Protein AF-A0A2P5KSX5-F1 (afdb_monomer_lite)

Secondary structure (DSSP, 8-state):
-HHHHHHHHHHHHHHHHHHHHHHHHHHHHHHHHHHHHHHHHHHHHHHHHHHHHHHHHHHHHHHHHHHHHHHHHHHHHHHHHHHHHHHHHHHHHHHHHHHHHHHHHHHHHHHHHHT---------------------PPPGGGGGTEEEEEEEEPPPSSSGGGGS----EEEEETTEEEE---TTSB-EEEEHHHHTSHHIIIIITTGGGTT-SEEEEEEEE-SSS-EEEEEEE--SSS-EEPPPEEE---TT-EEETTEEE-SEEEE-SSEEEEEEEHHHHHHHHHHHHHHHHHH----EE-------

Foldseek 3Di:
DVVVVVVVVVVVVVVVVVVVVVVVVVVVVVVVVVVVVVVVVVVVVVVVVVVVVVVVVVVVVVVVVVVVVVVVVVVVVVVVVVVVVVVVVVVVVVVVVVVVVVVVVVVVVVVVVVVDDDDDDDDPPDPDPDDDDDDPPPDPVQLFQWWKKWKAWAFDCDDPCVPPRFFQKWKDWVQWIWADQALADATDIDGPCVCQDPCQLVHCGSPPRGRHRIDIHGGDGCVDQKTWMWIWTRDNPDIDTDDTDIDGEQPQWAQDPLATAGAAWEDDPTMIMHTHSNVRSNVSGRVRSVVCSVVPHDHPYPDDPPDD

Sequence (308 aa):
MAREARKAEAARDARQAEDRRLADELAKEARIAEEQRAAAERQAADHRLKAEAAAREAEQQARARAEAEYAASERAAQEADQQRLILEAEREAEAIRLTEKIRKARDMREARKSAGPEDLTSAINIPDAITMTQGRKPSIEQAGTRVTVLLMMVAGDRGIRRWNKSADPVLCLDDVCYVSQGPNTAAKRMPRSTAFGPGIALGSRAGACNNALGCVFRDVDLEGAKALLQPIDLRIVRHDRREASEVRADETCAIAGGKLSCRAGVSSATWRAWIVPEAVAGRAGATTLEAALSAGLNASEASNRGER

Structure (mmCIF, N/CA/C/O backbone):
data_AF-A0A2P5KSX5-F1
#
_entry.id   AF-A0A2P5KSX5-F1
#
loop_
_atom_site.group_PDB
_atom_site.id
_atom_site.type_symbol
_atom_site.label_atom_id
_atom_site.label_alt_id
_atom_site.label_comp_id
_atom_site.label_asym_id
_atom_site.label_entity_id
_atom_site.label_seq_id
_atom_site.pdbx_PDB_ins_code
_atom_site.Cartn_x
_atom_site.Cartn_y
_atom_site.Cartn_z
_atom_site.occupancy
_atom_site.B_iso_or_equiv
_atom_site.auth_seq_id
_atom_site.auth_comp_id
_atom_site.auth_asym_id
_atom_site.auth_atom_id
_atom_site.pdbx_PDB_model_num
ATOM 1 N N . MET A 1 1 ? 52.255 -11.442 -88.549 1.00 62.38 1 MET A N 1
ATOM 2 C CA . MET A 1 1 ? 53.396 -11.114 -87.657 1.00 62.38 1 MET A CA 1
ATOM 3 C C . MET A 1 1 ? 53.394 -9.662 -87.159 1.00 62.38 1 MET A C 1
ATOM 5 O O . MET A 1 1 ? 52.810 -9.427 -86.111 1.00 62.38 1 MET A O 1
ATOM 9 N N . ALA A 1 2 ? 53.942 -8.655 -87.861 1.00 73.19 2 ALA A N 1
ATOM 10 C CA . ALA A 1 2 ? 54.083 -7.290 -87.295 1.00 73.19 2 ALA A CA 1
ATOM 11 C C . ALA A 1 2 ? 52.751 -6.580 -86.945 1.00 73.19 2 ALA A C 1
ATOM 13 O O . ALA A 1 2 ? 52.654 -5.873 -85.945 1.00 73.19 2 ALA A O 1
ATOM 14 N N . ARG A 1 3 ? 51.696 -6.790 -87.744 1.00 76.38 3 ARG A N 1
ATOM 15 C CA . ARG A 1 3 ? 50.363 -6.200 -87.514 1.00 76.38 3 ARG A CA 1
ATOM 16 C C . ARG A 1 3 ? 49.610 -6.847 -86.346 1.00 76.38 3 ARG A C 1
ATOM 18 O O . ARG A 1 3 ? 48.797 -6.187 -85.711 1.00 76.38 3 ARG A O 1
ATOM 25 N N . GLU A 1 4 ? 49.869 -8.120 -86.067 1.00 79.12 4 GLU A N 1
ATOM 26 C CA . GLU A 1 4 ? 49.249 -8.853 -84.953 1.00 79.12 4 GLU A CA 1
ATOM 27 C C . GLU A 1 4 ? 49.919 -8.506 -83.626 1.00 79.12 4 GLU A C 1
ATOM 29 O O . GLU A 1 4 ? 49.219 -8.278 -82.645 1.00 79.12 4 GLU A O 1
ATOM 34 N N . ALA A 1 5 ? 51.248 -8.350 -83.619 1.00 80.25 5 ALA A N 1
ATOM 35 C CA . ALA A 1 5 ? 51.986 -7.873 -82.451 1.00 80.25 5 ALA A CA 1
ATOM 36 C C . ALA A 1 5 ? 51.500 -6.483 -81.998 1.00 80.25 5 ALA A C 1
ATOM 38 O O . ALA A 1 5 ? 51.160 -6.305 -80.833 1.00 80.25 5 ALA A O 1
ATOM 39 N N . ARG A 1 6 ? 51.331 -5.539 -82.937 1.00 83.75 6 ARG A N 1
ATOM 40 C CA . ARG A 1 6 ? 50.786 -4.197 -82.642 1.00 83.75 6 ARG A CA 1
ATOM 41 C C . ARG A 1 6 ? 49.348 -4.224 -82.113 1.00 83.75 6 ARG A C 1
ATOM 43 O O . ARG A 1 6 ? 48.991 -3.412 -81.269 1.00 83.75 6 ARG A O 1
ATOM 50 N N . LYS A 1 7 ? 48.508 -5.150 -82.595 1.00 85.94 7 LYS A N 1
ATOM 51 C CA . LYS A 1 7 ? 47.140 -5.329 -82.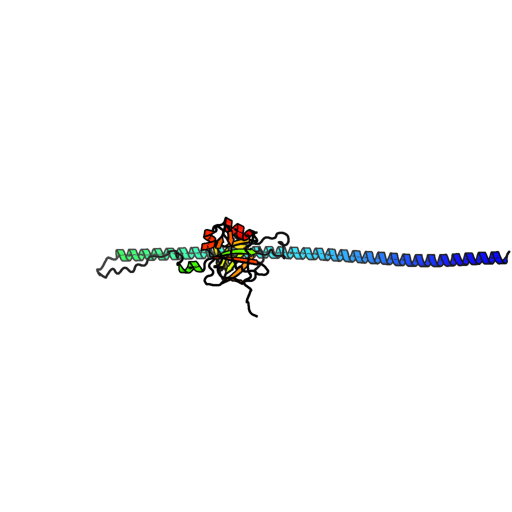074 1.00 85.94 7 LYS A CA 1
ATOM 52 C C . LYS A 1 7 ? 47.139 -5.884 -80.647 1.00 85.94 7 LYS A C 1
ATOM 54 O O . LYS A 1 7 ? 46.318 -5.462 -79.841 1.00 85.94 7 LYS A O 1
ATOM 59 N N . ALA A 1 8 ? 48.039 -6.817 -80.342 1.00 85.25 8 ALA A N 1
ATOM 60 C CA . ALA A 1 8 ? 48.165 -7.393 -79.006 1.00 85.25 8 ALA A CA 1
ATOM 61 C C . ALA A 1 8 ? 48.702 -6.378 -77.983 1.00 85.25 8 ALA A C 1
ATOM 63 O O . ALA A 1 8 ? 48.233 -6.359 -76.848 1.00 85.25 8 ALA A O 1
ATOM 64 N N . GLU A 1 9 ? 49.639 -5.521 -78.388 1.00 87.12 9 GLU A N 1
ATOM 65 C CA . GLU A 1 9 ? 50.166 -4.419 -77.575 1.00 87.12 9 GLU A CA 1
ATOM 66 C C . GLU A 1 9 ? 49.078 -3.378 -77.272 1.00 87.12 9 GLU A C 1
ATOM 68 O O . GLU A 1 9 ? 48.771 -3.141 -76.107 1.00 87.12 9 GLU A O 1
ATOM 73 N N . ALA A 1 10 ? 48.360 -2.899 -78.295 1.00 88.19 10 ALA A N 1
ATOM 74 C CA . ALA A 1 10 ? 47.251 -1.958 -78.108 1.00 88.19 10 ALA A CA 1
ATOM 75 C C . ALA A 1 10 ? 46.130 -2.508 -77.199 1.00 88.19 10 ALA A C 1
ATOM 77 O O . ALA A 1 10 ? 45.529 -1.766 -76.425 1.00 88.19 10 ALA A O 1
ATOM 78 N N . ALA A 1 11 ? 45.848 -3.814 -77.263 1.00 89.56 11 ALA A N 1
ATOM 79 C CA . ALA A 1 11 ? 44.871 -4.454 -76.383 1.00 89.56 11 ALA A CA 1
ATOM 80 C C . ALA A 1 11 ? 45.351 -4.556 -74.923 1.00 89.56 11 ALA A C 1
ATOM 82 O O . ALA A 1 11 ? 44.528 -4.514 -74.009 1.00 89.56 11 ALA A O 1
ATOM 83 N N . ARG A 1 12 ? 46.663 -4.695 -74.687 1.00 90.06 12 ARG A N 1
ATOM 84 C CA . ARG A 1 12 ? 47.246 -4.679 -73.336 1.00 90.06 12 ARG A CA 1
ATOM 85 C C . ARG A 1 12 ? 47.218 -3.276 -72.745 1.00 90.06 12 ARG A C 1
ATOM 87 O O . ARG A 1 12 ? 46.807 -3.134 -71.599 1.00 90.06 12 ARG A O 1
ATOM 94 N N . ASP A 1 13 ? 47.557 -2.264 -73.535 1.00 91.75 13 ASP A N 1
ATOM 95 C CA . ASP A 1 13 ? 47.518 -0.866 -73.100 1.00 91.75 13 ASP A CA 1
ATOM 96 C C . ASP A 1 13 ? 46.090 -0.419 -72.769 1.00 91.75 13 ASP A C 1
ATOM 98 O O . ASP A 1 13 ? 45.865 0.243 -71.758 1.00 91.75 13 ASP A O 1
ATOM 102 N N . ALA A 1 14 ? 45.104 -0.843 -73.569 1.00 91.62 14 ALA A N 1
ATOM 103 C CA . ALA A 1 14 ? 43.693 -0.573 -73.299 1.00 91.62 14 ALA A CA 1
ATOM 104 C C . ALA A 1 14 ? 43.229 -1.183 -71.965 1.00 91.62 14 ALA A C 1
ATOM 106 O O . ALA A 1 14 ? 42.582 -0.496 -71.179 1.00 91.62 14 ALA A O 1
ATOM 107 N N . ARG A 1 15 ? 43.614 -2.436 -71.676 1.00 92.88 15 ARG A N 1
ATOM 108 C CA . ARG A 1 15 ? 43.306 -3.092 -70.392 1.00 92.88 15 ARG A CA 1
ATOM 109 C C . ARG A 1 15 ? 44.000 -2.406 -69.219 1.00 92.88 15 ARG A C 1
ATOM 111 O O . ARG A 1 15 ? 43.359 -2.126 -68.219 1.00 92.88 15 ARG A O 1
ATOM 118 N N . GLN A 1 16 ? 45.277 -2.051 -69.361 1.00 93.50 16 GLN A N 1
ATOM 119 C CA . GLN A 1 16 ? 45.999 -1.313 -68.319 1.00 93.50 16 GLN A CA 1
ATOM 120 C C . GLN A 1 16 ? 45.393 0.072 -68.055 1.00 93.50 16 GLN A C 1
ATOM 122 O O . GLN A 1 16 ? 45.399 0.540 -66.918 1.00 93.50 16 GLN A O 1
ATOM 127 N N . ALA A 1 17 ? 44.877 0.743 -69.087 1.00 92.69 17 ALA A N 1
ATOM 128 C CA . ALA A 1 17 ? 44.186 2.017 -68.931 1.00 92.69 17 ALA A CA 1
ATOM 129 C C . ALA A 1 17 ? 42.831 1.859 -68.221 1.00 92.69 17 ALA A C 1
ATOM 131 O O . ALA A 1 17 ? 42.473 2.712 -67.410 1.00 92.69 17 ALA A O 1
ATOM 132 N N . GLU A 1 18 ? 42.093 0.784 -68.502 1.00 93.31 18 GLU A N 1
ATOM 133 C CA . GLU A 1 18 ? 40.838 0.447 -67.823 1.00 93.31 18 GLU A CA 1
ATOM 134 C C . GLU A 1 18 ? 41.070 0.083 -66.349 1.00 93.31 18 GLU A C 1
ATOM 136 O O . GLU A 1 18 ? 40.437 0.671 -65.473 1.00 93.31 18 GLU A O 1
ATOM 141 N N . ASP A 1 19 ? 42.058 -0.766 -66.058 1.00 93.62 19 ASP A N 1
ATOM 142 C CA . ASP A 1 19 ? 42.432 -1.148 -64.690 1.00 93.62 19 ASP A CA 1
ATOM 143 C C . ASP A 1 19 ? 42.845 0.071 -63.849 1.00 93.62 19 ASP A C 1
ATOM 145 O O . ASP A 1 19 ? 42.476 0.182 -62.680 1.00 93.62 19 ASP A O 1
ATOM 149 N N . ARG A 1 20 ? 43.572 1.032 -64.442 1.00 94.75 20 ARG A N 1
ATOM 150 C CA . ARG A 1 20 ? 43.926 2.295 -63.768 1.00 94.75 20 ARG A CA 1
ATOM 151 C C . ARG A 1 20 ? 42.702 3.154 -63.464 1.00 94.75 20 ARG A C 1
ATOM 153 O O . ARG A 1 20 ? 42.635 3.728 -62.384 1.00 94.75 20 ARG A O 1
ATOM 160 N N . ARG A 1 21 ? 41.724 3.223 -64.374 1.00 94.69 21 ARG A N 1
ATOM 161 C CA . ARG A 1 21 ? 40.473 3.965 -64.136 1.00 94.69 21 ARG A CA 1
ATOM 162 C C . ARG A 1 21 ? 39.665 3.346 -63.001 1.00 94.69 21 ARG A C 1
ATOM 164 O O . ARG A 1 21 ? 39.225 4.078 -62.122 1.00 94.69 21 ARG A O 1
ATOM 171 N N . LEU A 1 22 ? 39.534 2.020 -62.990 1.00 95.31 22 LEU A N 1
ATOM 172 C CA . LEU A 1 22 ? 38.858 1.300 -61.910 1.00 95.31 22 LEU A CA 1
ATOM 173 C C . LEU A 1 22 ? 39.587 1.482 -60.572 1.00 95.31 22 LEU A C 1
ATOM 175 O O . LEU A 1 22 ? 38.948 1.727 -59.553 1.00 95.31 22 LEU A O 1
ATOM 179 N N . ALA A 1 23 ? 40.922 1.427 -60.567 1.00 94.94 23 ALA A N 1
ATOM 180 C CA . ALA A 1 23 ? 41.713 1.685 -59.365 1.00 94.94 23 ALA A CA 1
ATOM 181 C C . ALA A 1 23 ? 41.530 3.123 -58.841 1.00 94.94 23 ALA A C 1
ATOM 183 O O . ALA A 1 23 ? 41.380 3.315 -57.635 1.00 94.94 23 ALA A O 1
ATOM 184 N N . ASP A 1 24 ? 41.489 4.121 -59.728 1.00 94.75 24 ASP A N 1
ATOM 185 C CA . ASP A 1 24 ? 41.252 5.521 -59.361 1.00 94.75 24 ASP A CA 1
ATOM 186 C C . ASP A 1 24 ? 39.829 5.751 -58.823 1.00 94.75 24 ASP A C 1
ATOM 188 O O . ASP A 1 24 ? 39.640 6.541 -57.894 1.00 94.75 24 ASP A O 1
ATOM 192 N N . GLU A 1 25 ? 38.817 5.080 -59.382 1.00 94.94 25 GLU A N 1
ATOM 193 C CA . GLU A 1 25 ? 37.434 5.131 -58.888 1.00 94.94 25 GLU A CA 1
ATOM 194 C C . GLU A 1 25 ? 37.309 4.489 -57.504 1.00 94.94 25 GLU A C 1
ATOM 196 O O . GLU A 1 25 ? 36.819 5.137 -56.579 1.00 94.94 25 GLU A O 1
ATOM 201 N N . LEU A 1 26 ? 37.862 3.287 -57.315 1.00 95.94 26 LEU A N 1
ATOM 202 C CA . LEU A 1 26 ? 37.888 2.616 -56.013 1.00 95.94 26 LEU A CA 1
ATOM 203 C C . LEU A 1 26 ? 38.647 3.435 -54.960 1.00 95.94 26 LEU A C 1
ATOM 205 O O . LEU A 1 26 ? 38.215 3.523 -53.810 1.00 95.94 26 LEU A O 1
ATOM 209 N N . ALA A 1 27 ? 39.752 4.085 -55.337 1.00 95.75 27 ALA A N 1
ATOM 210 C CA . ALA A 1 27 ? 40.490 4.969 -54.438 1.00 95.75 27 ALA A CA 1
ATOM 211 C C . ALA A 1 27 ? 39.669 6.208 -54.038 1.00 95.75 27 ALA A C 1
ATOM 213 O O . ALA A 1 27 ? 39.741 6.650 -52.890 1.00 95.75 27 ALA A O 1
ATOM 214 N N . LYS A 1 28 ? 38.864 6.773 -54.950 1.00 96.12 28 LYS A N 1
ATOM 215 C CA . LYS A 1 28 ? 37.952 7.886 -54.633 1.00 96.12 28 LYS A CA 1
ATOM 216 C C . LYS A 1 28 ? 36.831 7.443 -53.699 1.00 96.12 28 LYS A C 1
ATOM 218 O O . LYS A 1 28 ? 36.575 8.128 -52.711 1.00 96.12 28 LYS A O 1
ATOM 223 N N . GLU A 1 29 ? 36.201 6.306 -53.975 1.00 95.31 29 GLU A N 1
ATOM 224 C CA . GLU A 1 29 ? 35.148 5.749 -53.122 1.00 95.31 29 GLU A CA 1
ATOM 225 C C . GLU A 1 29 ? 35.668 5.434 -51.717 1.00 95.31 29 GLU A C 1
ATOM 227 O O . GLU A 1 29 ? 35.025 5.791 -50.730 1.00 95.31 29 GLU A O 1
ATOM 232 N N . ALA A 1 30 ? 36.869 4.856 -51.610 1.00 95.75 30 ALA A N 1
ATOM 233 C CA . ALA A 1 30 ? 37.510 4.586 -50.327 1.00 95.75 30 ALA A CA 1
ATOM 234 C C . ALA A 1 30 ? 37.742 5.871 -49.514 1.00 95.75 30 ALA A C 1
ATOM 236 O O . ALA A 1 30 ? 37.437 5.896 -48.322 1.00 95.75 30 ALA A O 1
ATOM 237 N N . ARG A 1 31 ? 38.203 6.958 -50.153 1.00 96.38 31 ARG A N 1
ATOM 238 C CA . ARG A 1 31 ? 38.398 8.258 -49.482 1.00 96.38 31 ARG A CA 1
ATOM 239 C C . ARG A 1 31 ? 37.083 8.868 -48.998 1.00 96.38 31 ARG A C 1
ATOM 241 O O . ARG A 1 31 ? 37.033 9.372 -47.882 1.00 96.38 31 ARG A O 1
ATOM 248 N N . ILE A 1 32 ? 36.020 8.790 -49.802 1.00 96.75 32 ILE A N 1
ATOM 249 C CA . ILE A 1 32 ? 34.687 9.272 -49.404 1.00 96.75 32 ILE A CA 1
ATOM 250 C C . ILE A 1 32 ? 34.155 8.449 -48.224 1.00 96.75 32 ILE A C 1
ATOM 252 O O . ILE A 1 32 ? 33.640 9.012 -47.260 1.00 96.75 32 ILE A O 1
ATOM 256 N N . ALA A 1 33 ? 34.303 7.123 -48.269 1.00 96.75 33 ALA A N 1
ATOM 257 C CA . ALA A 1 33 ? 33.864 6.242 -47.192 1.00 96.75 33 ALA A CA 1
ATOM 258 C C . ALA A 1 33 ? 34.638 6.491 -45.886 1.00 96.75 33 ALA A C 1
ATOM 260 O O . ALA A 1 33 ? 34.045 6.477 -44.807 1.00 96.75 33 ALA A O 1
ATOM 261 N N . GLU A 1 34 ? 35.946 6.739 -45.967 1.00 96.56 34 GLU A N 1
ATOM 262 C CA . GLU A 1 34 ? 36.775 7.097 -44.813 1.00 96.56 34 GLU A CA 1
ATOM 263 C C . GLU A 1 34 ? 36.354 8.446 -44.211 1.00 96.56 34 GLU A C 1
ATOM 265 O O . GLU A 1 34 ? 36.158 8.546 -42.999 1.00 96.56 34 GLU A O 1
ATOM 270 N N . GLU A 1 35 ? 36.119 9.461 -45.046 1.00 96.38 35 GLU A N 1
ATOM 271 C CA . GLU A 1 35 ? 35.656 10.777 -44.597 1.00 96.38 35 GLU A CA 1
ATOM 272 C C . GLU A 1 35 ? 34.272 10.705 -43.932 1.00 96.38 35 GLU A C 1
ATOM 274 O O . GLU A 1 35 ? 34.056 11.299 -42.873 1.00 96.38 35 GLU A O 1
ATOM 279 N N . GLN A 1 36 ? 33.350 9.913 -44.488 1.00 96.69 36 GLN A N 1
ATOM 280 C CA . GLN A 1 36 ? 32.035 9.672 -43.888 1.00 96.69 36 GLN A CA 1
ATOM 281 C C . GLN A 1 36 ? 32.133 8.969 -42.530 1.00 96.69 36 GLN A C 1
ATOM 283 O O . GLN A 1 36 ? 31.423 9.346 -41.596 1.00 96.69 36 GLN A O 1
ATOM 288 N N . ARG A 1 37 ? 33.025 7.979 -42.387 1.00 96.69 37 ARG A N 1
ATOM 289 C CA . ARG A 1 37 ? 33.267 7.310 -41.097 1.00 96.69 37 ARG A CA 1
ATOM 290 C C . ARG A 1 37 ? 33.831 8.284 -40.069 1.00 96.69 37 ARG A C 1
ATOM 292 O O . ARG A 1 37 ? 33.294 8.366 -38.968 1.00 96.69 37 ARG A O 1
ATOM 299 N N . ALA A 1 38 ? 34.827 9.083 -40.446 1.00 97.06 38 ALA A N 1
ATOM 300 C CA . ALA A 1 38 ? 35.401 10.096 -39.564 1.00 97.06 38 ALA A CA 1
ATOM 301 C C . ALA A 1 38 ? 34.363 11.155 -39.140 1.00 97.06 38 ALA A C 1
ATOM 303 O O . ALA A 1 38 ? 34.341 11.583 -37.985 1.00 97.06 38 ALA A O 1
ATOM 304 N N . ALA A 1 39 ? 33.470 11.568 -40.045 1.00 96.81 39 ALA A N 1
ATOM 305 C CA . ALA A 1 39 ? 32.381 12.489 -39.725 1.00 96.81 39 ALA A CA 1
ATOM 306 C C . ALA A 1 39 ? 31.356 11.864 -38.761 1.00 96.81 39 ALA A C 1
ATOM 308 O O . ALA A 1 39 ? 30.958 12.510 -37.789 1.00 96.81 39 ALA A O 1
ATOM 309 N N . ALA A 1 40 ? 30.970 10.605 -38.987 1.00 96.31 40 ALA A N 1
ATOM 310 C CA . ALA A 1 40 ? 30.054 9.877 -38.113 1.00 96.31 40 ALA A CA 1
ATOM 311 C C . ALA A 1 40 ? 30.639 9.678 -36.704 1.00 96.31 40 ALA A C 1
ATOM 313 O O . ALA A 1 40 ? 29.939 9.875 -35.711 1.00 96.31 40 ALA A O 1
ATOM 314 N N . GLU A 1 41 ? 31.932 9.363 -36.597 1.00 96.75 41 GLU A N 1
ATOM 315 C CA . GLU A 1 41 ? 32.627 9.238 -35.311 1.00 96.75 41 GLU A CA 1
ATOM 316 C C . GLU A 1 41 ? 32.653 10.560 -34.536 1.00 96.75 41 GLU A C 1
ATOM 318 O O . GLU A 1 41 ? 32.375 10.571 -33.335 1.00 96.75 41 GLU A O 1
ATOM 323 N N . ARG A 1 42 ? 32.904 11.692 -35.211 1.00 97.19 42 ARG A N 1
ATOM 324 C CA . ARG A 1 42 ? 32.842 13.024 -34.580 1.00 97.19 42 ARG A CA 1
ATOM 325 C C . ARG A 1 42 ? 31.440 13.347 -34.073 1.00 97.19 42 ARG A C 1
ATOM 327 O O . ARG A 1 42 ? 31.291 13.792 -32.939 1.00 97.19 42 ARG A O 1
ATOM 334 N N . GLN A 1 43 ? 30.408 13.076 -34.872 1.00 97.06 43 GLN A N 1
ATOM 335 C CA . GLN A 1 43 ? 29.018 13.283 -34.452 1.00 97.06 43 GLN A CA 1
ATOM 336 C C . GLN A 1 43 ? 28.647 12.404 -33.252 1.00 97.06 43 GLN A C 1
ATOM 338 O O . GLN A 1 43 ? 27.989 12.875 -32.323 1.00 97.06 43 GLN A O 1
ATOM 343 N N . ALA A 1 44 ? 29.095 11.146 -33.240 1.00 96.75 44 ALA A N 1
ATOM 344 C CA . ALA A 1 44 ? 28.877 10.238 -32.121 1.00 96.75 44 ALA A CA 1
ATOM 345 C C . ALA A 1 44 ? 29.594 10.717 -30.846 1.00 96.75 44 ALA A C 1
ATOM 347 O O . ALA A 1 44 ? 29.005 10.678 -29.765 1.00 96.75 44 ALA A O 1
ATOM 348 N N . ALA A 1 45 ? 30.833 11.207 -30.959 1.00 96.88 45 ALA A N 1
ATOM 349 C CA . ALA A 1 45 ? 31.579 11.773 -29.836 1.00 96.88 45 ALA A CA 1
ATOM 350 C C . ALA A 1 45 ? 30.888 13.020 -29.255 1.00 96.88 45 ALA A C 1
ATOM 352 O O . ALA A 1 45 ? 30.677 13.092 -28.043 1.00 96.88 45 ALA A O 1
ATOM 353 N N . ASP A 1 46 ? 30.441 13.945 -30.107 1.00 96.88 46 ASP A N 1
ATOM 354 C CA . ASP A 1 46 ? 29.702 15.142 -29.688 1.00 96.88 46 ASP A CA 1
ATOM 355 C C . ASP A 1 46 ? 28.381 14.792 -28.995 1.00 96.88 46 ASP A C 1
ATOM 357 O O . ASP A 1 46 ? 28.034 15.376 -27.963 1.00 96.88 46 ASP A O 1
ATOM 361 N N . HIS A 1 47 ? 27.639 13.817 -29.529 1.00 95.00 47 HIS A N 1
ATOM 362 C CA . HIS A 1 47 ? 26.409 13.339 -28.901 1.00 95.00 47 HIS A CA 1
ATOM 363 C C . HIS A 1 47 ? 26.666 12.734 -27.522 1.00 95.00 47 HIS A C 1
ATOM 365 O O . HIS A 1 47 ? 25.903 13.000 -26.592 1.00 95.00 47 HIS A O 1
ATOM 371 N N . ARG A 1 48 ? 27.746 11.960 -27.369 1.00 97.06 48 ARG A N 1
ATOM 372 C CA . ARG A 1 48 ? 28.140 11.393 -26.075 1.00 97.06 48 ARG A CA 1
ATOM 373 C C . ARG A 1 48 ? 28.497 12.479 -25.067 1.00 97.06 48 ARG A C 1
ATOM 375 O O . ARG A 1 48 ? 27.975 12.444 -23.959 1.00 97.06 48 ARG A O 1
ATOM 382 N N . LEU A 1 49 ? 29.294 13.474 -25.457 1.00 97.12 49 LEU A N 1
ATOM 383 C CA . LEU A 1 49 ? 29.651 14.594 -24.580 1.00 97.12 49 LEU A CA 1
ATOM 384 C C . LEU A 1 49 ? 28.416 15.386 -24.129 1.00 97.12 49 LEU A C 1
ATOM 386 O O . LEU A 1 49 ? 28.284 15.706 -22.949 1.00 97.12 49 LEU A O 1
ATOM 390 N N . LYS A 1 50 ? 27.474 15.655 -25.042 1.00 97.44 50 LYS A N 1
ATOM 391 C CA . LYS A 1 50 ? 26.208 16.327 -24.706 1.00 97.44 50 LYS A CA 1
ATOM 392 C C . LYS A 1 50 ? 25.340 15.489 -23.767 1.00 97.44 50 LYS A C 1
ATOM 394 O O . LYS A 1 50 ? 24.772 16.035 -22.825 1.00 97.44 50 LYS A O 1
ATOM 399 N N . ALA A 1 51 ? 25.250 14.180 -23.997 1.00 96.00 51 ALA A N 1
ATOM 400 C CA . ALA A 1 51 ? 24.498 13.276 -23.133 1.00 96.00 51 ALA A CA 1
ATOM 401 C C . ALA A 1 51 ? 25.109 13.190 -21.725 1.00 96.00 51 ALA A C 1
ATOM 403 O O . ALA A 1 51 ? 24.381 13.243 -20.737 1.00 96.00 51 ALA A O 1
ATOM 404 N N . GLU A 1 52 ? 26.438 13.120 -21.620 1.00 96.06 52 GLU A N 1
ATOM 405 C CA . GLU A 1 52 ? 27.146 13.124 -20.337 1.00 96.06 52 GLU A CA 1
ATOM 406 C C . GLU A 1 52 ? 26.973 14.455 -19.591 1.00 96.06 52 GLU A C 1
ATOM 408 O O . GLU A 1 52 ? 26.738 14.449 -18.382 1.00 96.06 52 GLU A O 1
ATOM 413 N N . ALA A 1 53 ? 27.031 15.593 -20.290 1.00 97.12 53 ALA A N 1
ATOM 414 C CA . ALA A 1 53 ? 26.777 16.904 -19.693 1.00 97.12 53 ALA A CA 1
ATOM 415 C C . ALA A 1 53 ? 25.337 17.021 -19.164 1.00 97.12 53 ALA A C 1
ATOM 417 O O . ALA A 1 53 ? 25.138 17.410 -18.013 1.00 97.12 53 ALA A O 1
ATOM 418 N N . ALA A 1 54 ? 24.346 16.601 -19.957 1.00 96.81 54 ALA A N 1
ATOM 419 C CA . ALA A 1 54 ? 22.943 16.592 -19.545 1.00 96.81 54 ALA A CA 1
ATOM 420 C C . ALA A 1 54 ? 22.692 15.650 -18.353 1.00 96.81 54 ALA A C 1
ATOM 422 O O . ALA A 1 54 ? 21.932 15.987 -17.447 1.00 96.81 54 ALA A O 1
ATOM 423 N N . ALA A 1 55 ? 23.357 14.490 -18.313 1.00 96.38 55 ALA A N 1
ATOM 424 C CA . ALA A 1 55 ? 23.265 13.564 -17.187 1.00 96.38 55 ALA A CA 1
ATOM 425 C C . ALA A 1 55 ? 23.831 14.173 -15.894 1.00 96.38 55 ALA A C 1
ATOM 427 O O . ALA A 1 55 ? 23.205 14.057 -14.840 1.00 96.38 55 ALA A O 1
ATOM 428 N N . ARG A 1 56 ? 24.975 14.871 -15.971 1.00 97.50 56 ARG A N 1
ATOM 429 C CA . ARG A 1 56 ? 25.560 15.578 -14.818 1.00 97.50 56 ARG A CA 1
ATOM 430 C C . ARG A 1 56 ? 24.656 16.699 -14.316 1.00 97.50 56 ARG A C 1
ATOM 432 O O . ARG A 1 56 ? 24.486 16.838 -13.108 1.00 97.50 56 ARG A O 1
ATOM 439 N N . GLU A 1 57 ? 24.062 17.475 -15.218 1.00 97.06 57 GLU A N 1
ATOM 440 C CA . GLU A 1 57 ? 23.129 18.539 -14.842 1.00 97.06 57 GLU A CA 1
ATOM 441 C C . GLU A 1 57 ? 21.870 17.967 -14.173 1.00 97.06 57 GLU A C 1
ATOM 443 O O . GLU A 1 57 ? 21.458 18.442 -13.115 1.00 97.06 57 GLU A O 1
ATOM 448 N N . ALA A 1 58 ? 21.300 16.894 -14.728 1.00 95.75 58 ALA A N 1
ATOM 449 C CA . ALA A 1 58 ? 20.152 16.212 -14.137 1.00 95.75 58 ALA A CA 1
ATOM 450 C C . ALA A 1 58 ? 20.465 15.660 -12.735 1.00 95.75 58 ALA A C 1
ATOM 452 O O . ALA A 1 58 ? 19.641 15.777 -11.826 1.00 95.75 58 ALA A O 1
ATOM 453 N N . GLU A 1 59 ? 21.662 15.103 -12.532 1.00 95.56 59 GLU A N 1
ATOM 454 C CA . GLU A 1 59 ? 22.106 14.631 -11.219 1.00 95.56 59 GLU A CA 1
ATOM 455 C C . GLU A 1 59 ? 22.263 15.786 -10.218 1.00 95.56 59 GLU A C 1
ATOM 457 O O . GLU A 1 59 ? 21.796 15.684 -9.083 1.00 95.56 59 GLU A O 1
ATOM 462 N N . GLN A 1 60 ? 22.865 16.905 -10.630 1.00 97.06 60 GLN A N 1
ATOM 463 C CA . GLN A 1 60 ? 22.991 18.098 -9.786 1.00 97.06 60 GLN A CA 1
ATOM 464 C C . GLN A 1 60 ? 21.621 18.659 -9.392 1.00 97.06 60 GLN A C 1
ATOM 466 O O . GLN A 1 60 ? 21.396 18.962 -8.220 1.00 97.06 60 GLN A O 1
ATOM 471 N N . GLN A 1 61 ? 20.680 18.733 -10.335 1.00 96.56 61 GLN A N 1
ATOM 472 C CA . GLN A 1 61 ? 19.312 19.165 -10.050 1.00 96.56 61 GLN A CA 1
ATOM 473 C C . GLN A 1 61 ? 18.595 18.200 -9.096 1.00 96.56 61 GLN A C 1
ATOM 475 O O . GLN A 1 61 ? 17.880 18.648 -8.200 1.00 96.56 61 GLN A O 1
ATOM 480 N N . ALA A 1 62 ? 18.790 16.887 -9.248 1.00 95.38 62 ALA A N 1
ATOM 481 C CA . ALA A 1 62 ? 18.213 15.894 -8.345 1.00 95.38 62 ALA A CA 1
ATOM 482 C C . ALA A 1 62 ? 18.770 16.024 -6.918 1.00 95.38 62 ALA A C 1
ATOM 484 O O . ALA A 1 62 ? 17.998 15.998 -5.960 1.00 95.38 62 ALA A O 1
ATOM 485 N N . ARG A 1 63 ? 20.087 16.232 -6.774 1.00 97.25 63 ARG A N 1
ATOM 486 C CA . ARG A 1 63 ? 20.735 16.477 -5.475 1.00 97.25 63 ARG A CA 1
ATOM 487 C C . ARG A 1 63 ? 20.219 17.760 -4.821 1.00 97.25 63 ARG A C 1
ATOM 489 O O . ARG A 1 63 ? 19.796 17.713 -3.673 1.00 97.25 63 ARG A O 1
ATOM 496 N N . ALA A 1 64 ? 20.146 18.862 -5.569 1.00 97.19 64 ALA A N 1
ATOM 497 C CA . ALA A 1 64 ? 19.629 20.132 -5.058 1.00 97.19 64 ALA A CA 1
ATOM 498 C C . ALA A 1 64 ? 18.160 20.033 -4.603 1.00 97.19 64 ALA A C 1
ATOM 500 O O . ALA A 1 64 ? 17.783 20.610 -3.584 1.00 97.19 64 ALA A O 1
ATOM 501 N N . ARG A 1 65 ? 17.322 19.272 -5.324 1.00 96.81 65 ARG A N 1
ATOM 502 C CA . ARG A 1 65 ? 15.933 19.008 -4.910 1.00 96.81 65 ARG A CA 1
ATOM 503 C C . ARG A 1 65 ? 15.869 18.191 -3.623 1.00 96.81 65 ARG A C 1
ATOM 505 O O . ARG A 1 65 ? 15.125 18.566 -2.725 1.00 96.81 65 ARG A O 1
ATOM 512 N N . ALA A 1 66 ? 16.667 17.130 -3.511 1.00 93.75 66 ALA A N 1
ATOM 513 C CA . ALA A 1 66 ? 16.715 16.305 -2.305 1.00 93.75 66 ALA A CA 1
ATOM 514 C C . ALA A 1 66 ? 17.193 17.102 -1.076 1.00 93.75 66 ALA A C 1
ATOM 516 O O . ALA A 1 66 ? 16.612 16.985 0.001 1.00 93.75 66 ALA A O 1
ATOM 517 N N . GLU A 1 67 ? 18.206 17.957 -1.239 1.00 96.69 67 GLU A N 1
ATOM 518 C CA . GLU A 1 67 ? 18.680 18.856 -0.178 1.00 96.69 67 GLU A CA 1
ATOM 519 C C . GLU A 1 67 ? 17.608 19.879 0.228 1.00 96.69 67 GLU A C 1
ATOM 521 O O . GLU A 1 67 ? 17.388 20.106 1.420 1.00 96.69 67 GLU A O 1
ATOM 526 N N . ALA A 1 68 ? 16.890 20.461 -0.739 1.00 96.25 68 ALA A N 1
ATOM 527 C CA . ALA A 1 68 ? 15.798 21.391 -0.463 1.00 96.25 68 ALA A CA 1
ATOM 528 C C . ALA A 1 68 ? 14.623 20.719 0.271 1.00 96.25 68 ALA A C 1
ATOM 530 O O . ALA A 1 68 ? 14.068 21.306 1.201 1.00 96.25 68 ALA A O 1
ATOM 531 N N . GLU A 1 69 ? 14.265 19.490 -0.112 1.00 94.00 69 GLU A N 1
ATOM 532 C CA . GLU A 1 69 ? 13.240 18.685 0.563 1.00 94.00 69 GLU A CA 1
ATOM 533 C C . GLU A 1 69 ? 13.647 18.347 2.001 1.00 94.00 69 GLU A C 1
ATOM 535 O O . GLU A 1 69 ? 12.849 18.526 2.923 1.00 94.00 69 GLU A O 1
ATOM 540 N N . TYR A 1 70 ? 14.902 17.942 2.217 1.00 93.81 70 TYR A N 1
ATOM 541 C CA . TYR A 1 70 ? 15.432 17.685 3.556 1.00 93.81 70 TYR A CA 1
ATOM 542 C C . TYR A 1 70 ? 15.381 18.945 4.433 1.00 93.81 70 TYR A C 1
ATOM 544 O O . TYR A 1 70 ? 14.849 18.916 5.542 1.00 93.81 70 TYR A O 1
ATOM 552 N N . ALA A 1 71 ? 15.838 20.087 3.911 1.00 96.44 71 ALA A N 1
ATOM 553 C CA . ALA A 1 71 ? 15.797 21.361 4.625 1.00 96.44 71 ALA A CA 1
ATOM 554 C C . ALA A 1 71 ? 14.364 21.863 4.899 1.00 96.44 71 ALA A C 1
ATOM 556 O O . ALA A 1 71 ? 14.139 22.614 5.850 1.00 96.44 71 ALA A O 1
ATOM 557 N N . ALA A 1 72 ? 13.385 21.506 4.064 1.00 96.62 72 ALA A N 1
ATOM 558 C CA . ALA A 1 72 ? 11.974 21.795 4.321 1.00 96.62 72 ALA A CA 1
ATOM 559 C C . ALA A 1 72 ? 11.403 20.886 5.420 1.00 96.62 72 ALA A C 1
ATOM 561 O O . ALA A 1 72 ? 10.695 21.369 6.301 1.00 96.62 72 ALA A O 1
ATOM 562 N N . SER A 1 73 ? 11.757 19.597 5.406 1.00 93.62 73 SER A N 1
ATOM 563 C CA . SER A 1 73 ? 11.357 18.637 6.440 1.00 93.62 73 SER A CA 1
ATOM 564 C C . SER A 1 73 ? 11.893 19.023 7.820 1.00 93.62 73 SER A C 1
ATOM 566 O O . SER A 1 73 ? 11.146 18.986 8.792 1.00 93.62 73 SER A O 1
ATOM 568 N N . GLU A 1 74 ? 13.160 19.433 7.908 1.00 96.06 74 GLU A N 1
ATOM 569 C CA . GLU A 1 74 ? 13.769 19.906 9.160 1.00 96.06 74 GLU A CA 1
ATOM 570 C C . GLU A 1 74 ? 13.042 21.134 9.722 1.00 96.06 74 GLU A C 1
ATOM 572 O O . GLU A 1 74 ? 12.718 21.179 10.907 1.00 96.06 74 GLU A O 1
ATOM 577 N N . ARG A 1 75 ? 12.707 22.109 8.868 1.00 96.75 75 ARG A N 1
ATOM 578 C CA . ARG A 1 75 ? 11.933 23.290 9.284 1.00 96.75 75 ARG A CA 1
ATOM 579 C C . ARG A 1 75 ? 10.543 22.915 9.793 1.00 96.75 75 ARG A C 1
ATOM 581 O O . ARG A 1 75 ? 10.145 23.379 10.855 1.00 96.75 75 ARG A O 1
ATOM 588 N N . ALA A 1 76 ? 9.843 22.025 9.092 1.00 95.62 76 ALA A N 1
ATOM 589 C CA . ALA A 1 76 ? 8.533 21.547 9.526 1.00 95.62 76 ALA A CA 1
ATOM 590 C C . ALA A 1 76 ? 8.599 20.788 10.866 1.00 95.62 76 ALA A C 1
ATOM 592 O O . ALA A 1 76 ? 7.701 20.927 11.695 1.00 95.62 76 ALA A O 1
ATOM 593 N N . ALA A 1 77 ? 9.663 20.013 11.104 1.00 94.88 77 ALA A N 1
ATOM 594 C CA . ALA A 1 77 ? 9.881 19.334 12.381 1.00 94.88 77 ALA A CA 1
ATOM 595 C C . ALA A 1 77 ? 10.113 20.336 13.524 1.00 94.88 77 ALA A C 1
ATOM 597 O O . ALA A 1 77 ? 9.482 20.223 14.573 1.00 94.88 77 ALA A O 1
ATOM 598 N N . GLN A 1 78 ? 10.941 21.360 13.296 1.00 96.12 78 GLN A N 1
ATOM 599 C CA . GLN A 1 78 ? 11.183 22.427 14.273 1.00 96.12 78 GLN A CA 1
ATOM 600 C C . GLN A 1 78 ? 9.905 23.209 14.603 1.00 96.12 78 GLN A C 1
ATOM 602 O O . GLN A 1 78 ? 9.631 23.478 15.772 1.00 96.12 78 GLN A O 1
ATOM 607 N N . GLU A 1 79 ? 9.095 23.543 13.597 1.00 96.00 79 GLU A N 1
ATOM 608 C CA . GLU A 1 79 ? 7.800 24.205 13.795 1.00 96.00 79 GLU A CA 1
ATOM 609 C C . GLU A 1 79 ? 6.828 23.327 14.596 1.00 96.00 79 GLU A C 1
ATOM 611 O O . GLU A 1 79 ? 6.158 23.816 15.508 1.00 96.00 79 GLU A O 1
ATOM 616 N N . ALA A 1 80 ? 6.779 22.023 14.311 1.00 95.00 80 ALA A N 1
ATOM 617 C CA . ALA A 1 80 ? 5.945 21.083 15.054 1.00 95.00 80 ALA A CA 1
ATOM 618 C C . ALA A 1 80 ? 6.380 20.959 16.524 1.00 95.00 80 ALA A C 1
ATOM 620 O O . ALA A 1 80 ? 5.531 20.945 17.418 1.00 95.00 80 ALA A O 1
ATOM 621 N N . ASP A 1 81 ? 7.685 20.918 16.796 1.00 94.56 81 ASP A N 1
ATOM 622 C CA . ASP A 1 81 ? 8.206 20.884 18.165 1.00 94.56 81 ASP A CA 1
ATOM 623 C C . ASP A 1 81 ? 7.918 22.189 18.919 1.00 94.56 81 ASP A C 1
ATOM 625 O O . ASP A 1 81 ? 7.499 22.147 20.078 1.00 94.56 81 ASP A O 1
ATOM 629 N N . GLN A 1 82 ? 8.027 23.348 18.261 1.00 95.44 82 GLN A N 1
ATOM 630 C CA . GLN A 1 82 ? 7.614 24.625 18.854 1.00 95.44 82 GLN A CA 1
ATOM 631 C C . GLN A 1 82 ? 6.120 24.645 19.193 1.00 95.44 82 GLN A C 1
ATOM 633 O O . GLN A 1 82 ? 5.744 25.050 20.292 1.00 95.44 82 GLN A O 1
ATOM 638 N N . GLN A 1 83 ? 5.260 24.159 18.294 1.00 95.38 83 GLN A N 1
ATOM 639 C CA . GLN A 1 83 ? 3.822 24.056 18.561 1.00 95.38 83 GLN A CA 1
ATOM 640 C C . GLN A 1 83 ? 3.523 23.131 19.743 1.00 95.38 83 GLN A C 1
ATOM 642 O O . GLN A 1 83 ? 2.654 23.438 20.560 1.00 95.38 83 GLN A O 1
ATOM 647 N N . ARG A 1 84 ? 4.253 22.017 19.876 1.00 94.62 84 ARG A N 1
ATOM 648 C CA . ARG A 1 84 ? 4.113 21.114 21.026 1.00 94.62 84 ARG A CA 1
ATOM 649 C C . ARG A 1 84 ? 4.469 21.803 22.337 1.00 94.62 84 ARG A C 1
ATOM 651 O O . ARG A 1 84 ? 3.701 21.675 23.285 1.00 94.62 84 ARG A O 1
ATOM 658 N N . LEU A 1 85 ? 5.574 22.548 22.372 1.00 95.75 85 LEU A N 1
ATOM 659 C CA . LEU A 1 85 ? 5.989 23.301 23.559 1.00 95.75 85 LEU A CA 1
ATOM 660 C C . LEU A 1 85 ? 4.955 24.366 23.949 1.00 95.75 85 LEU A C 1
ATOM 662 O O . LEU A 1 85 ? 4.648 24.518 25.128 1.00 95.75 85 LEU A O 1
ATOM 666 N N . ILE A 1 86 ? 4.370 25.063 22.968 1.00 96.12 86 ILE A N 1
ATOM 667 C CA . ILE A 1 86 ? 3.307 26.050 23.217 1.00 96.12 86 ILE A CA 1
ATOM 668 C C . ILE A 1 86 ? 2.072 25.373 23.826 1.00 96.12 86 ILE A C 1
ATOM 670 O O . ILE A 1 86 ? 1.576 25.817 24.859 1.00 96.12 86 ILE A O 1
ATOM 674 N N . LEU A 1 87 ? 1.603 24.270 23.235 1.00 94.88 87 LEU A N 1
ATOM 675 C CA . LEU A 1 87 ? 0.436 23.533 23.737 1.00 94.88 87 LEU A CA 1
ATOM 676 C C . LEU A 1 87 ? 0.669 22.937 25.132 1.00 94.88 87 LEU A C 1
ATOM 678 O O . LEU A 1 87 ? -0.263 22.839 25.929 1.00 94.88 87 LEU A O 1
ATOM 682 N N . GLU A 1 88 ? 1.893 22.507 25.434 1.00 95.06 88 GLU A N 1
ATOM 683 C CA . GLU A 1 88 ? 2.259 22.012 26.761 1.00 95.06 88 GLU A CA 1
ATOM 684 C C . GLU A 1 88 ? 2.227 23.135 27.804 1.00 95.06 88 GLU A C 1
ATOM 686 O O . GLU A 1 88 ? 1.576 22.980 28.838 1.00 95.06 88 GLU A O 1
ATOM 691 N N . ALA A 1 89 ? 2.794 24.303 27.489 1.00 96.06 89 ALA A N 1
ATOM 692 C CA . ALA A 1 89 ? 2.723 25.480 28.353 1.00 96.06 89 ALA A CA 1
ATOM 693 C C . ALA A 1 89 ? 1.271 25.944 28.602 1.00 96.06 89 ALA A C 1
ATOM 695 O O . ALA A 1 89 ? 0.916 26.318 29.722 1.00 96.06 89 ALA A O 1
ATOM 696 N N . GLU A 1 90 ? 0.399 25.879 27.589 1.00 95.00 90 GLU A N 1
ATOM 697 C CA . GLU A 1 90 ? -1.031 26.176 27.750 1.00 95.00 90 GLU A CA 1
ATOM 698 C C . GLU A 1 90 ? -1.725 25.189 28.701 1.00 95.00 90 GLU A C 1
ATOM 700 O O . GLU A 1 90 ? -2.488 25.610 29.577 1.00 95.00 90 GLU A O 1
ATOM 705 N N . ARG A 1 91 ? -1.428 23.887 28.580 1.00 95.38 91 ARG A N 1
ATOM 706 C CA . ARG A 1 91 ? -1.968 22.852 29.479 1.00 95.38 91 ARG A CA 1
ATOM 707 C C . ARG A 1 91 ? -1.531 23.068 30.925 1.00 95.38 91 ARG A C 1
ATOM 709 O O . ARG A 1 91 ? -2.349 22.921 31.833 1.00 95.38 91 ARG A O 1
ATOM 716 N N . GLU A 1 92 ? -0.272 23.434 31.152 1.00 94.62 92 GLU A N 1
ATOM 717 C CA . GLU A 1 92 ? 0.231 23.749 32.493 1.00 94.62 92 GLU A CA 1
ATOM 718 C C . GLU A 1 92 ? -0.457 24.989 33.080 1.00 94.62 92 GLU A C 1
ATOM 720 O O . GLU A 1 92 ? -0.915 24.967 34.228 1.00 94.62 92 GLU A O 1
ATOM 725 N N . ALA A 1 93 ? -0.615 26.052 32.285 1.00 95.19 93 ALA A N 1
ATOM 726 C CA . ALA A 1 93 ? -1.318 27.259 32.711 1.00 95.19 93 ALA A CA 1
ATOM 727 C C . ALA A 1 93 ? -2.791 26.978 33.063 1.00 95.19 93 ALA A C 1
ATOM 729 O O . ALA A 1 93 ? -3.312 27.502 34.056 1.00 95.19 93 ALA A O 1
ATOM 730 N N . GLU A 1 94 ? -3.472 26.126 32.291 1.00 93.44 94 GLU A N 1
ATOM 731 C CA . GLU A 1 94 ? -4.840 25.699 32.590 1.00 93.44 94 GLU A CA 1
ATOM 732 C C . GLU A 1 94 ? -4.913 24.870 33.881 1.00 93.44 94 GLU A C 1
ATOM 734 O O . GLU A 1 94 ? -5.780 25.124 34.726 1.00 93.44 94 GLU A O 1
ATOM 739 N N . ALA A 1 95 ? -3.972 23.944 34.092 1.00 94.00 95 ALA A N 1
ATOM 740 C CA . ALA A 1 95 ? -3.894 23.139 35.310 1.00 94.00 95 ALA A CA 1
ATOM 741 C C . ALA A 1 95 ? -3.700 24.007 36.567 1.00 94.00 95 ALA A C 1
ATOM 743 O O . ALA A 1 95 ? -4.368 23.787 37.586 1.00 94.00 95 ALA A O 1
ATOM 744 N N . ILE A 1 96 ? -2.858 25.044 36.494 1.00 94.12 96 ILE A N 1
ATOM 745 C CA . ILE A 1 96 ? -2.672 26.014 37.585 1.00 94.12 96 ILE A CA 1
ATOM 746 C C . ILE A 1 96 ? -3.982 26.764 37.862 1.00 94.12 96 ILE A C 1
ATOM 748 O O . ILE A 1 96 ? -4.420 26.839 39.015 1.00 94.12 96 ILE A O 1
ATOM 752 N N . ARG A 1 97 ? -4.664 27.261 36.819 1.00 94.38 97 ARG A N 1
ATOM 753 C CA . ARG A 1 97 ? -5.956 27.962 36.965 1.00 94.38 97 ARG A CA 1
ATOM 754 C C . ARG A 1 97 ? -7.027 27.073 37.589 1.00 94.38 97 ARG A C 1
ATOM 756 O O . ARG A 1 97 ? -7.804 27.543 38.425 1.00 94.38 97 ARG A O 1
ATOM 763 N N . LEU A 1 98 ? -7.091 25.801 37.200 1.00 91.69 98 LEU A N 1
ATOM 764 C CA . LEU A 1 98 ? -8.043 24.848 37.766 1.00 91.69 98 LEU A CA 1
ATOM 765 C C . LEU A 1 98 ? -7.735 24.566 39.241 1.00 91.69 98 LEU A C 1
ATOM 767 O O . LEU A 1 98 ? -8.642 24.597 40.073 1.00 91.69 98 LEU A O 1
ATOM 771 N N . THR A 1 99 ? -6.459 24.377 39.578 1.00 93.06 99 THR A N 1
ATOM 772 C CA . THR A 1 99 ? -6.011 24.159 40.960 1.00 93.06 99 THR A CA 1
ATOM 773 C C . THR A 1 99 ? -6.362 25.353 41.851 1.00 93.06 99 THR A C 1
ATOM 775 O O . THR A 1 99 ? -6.880 25.179 42.956 1.00 93.06 99 THR A O 1
ATOM 778 N N . GLU A 1 100 ? -6.181 26.583 41.358 1.00 94.44 100 GLU A N 1
ATOM 779 C CA . GLU A 1 100 ? -6.565 27.790 42.094 1.00 94.44 100 GLU A CA 1
ATOM 780 C C . GLU A 1 100 ? -8.087 27.887 42.307 1.00 94.44 100 GLU A C 1
ATOM 782 O O . GLU A 1 100 ? -8.534 28.237 43.404 1.00 94.44 100 GLU A O 1
ATOM 787 N N . LYS A 1 101 ? -8.898 27.531 41.297 1.00 92.12 101 LYS A N 1
ATOM 788 C CA . LYS A 1 101 ? -10.365 27.460 41.428 1.00 92.12 101 LYS A CA 1
ATOM 789 C C . LYS A 1 101 ? -10.793 26.436 42.479 1.00 92.12 101 LYS A C 1
ATOM 791 O O . LYS A 1 101 ? -11.670 26.739 43.286 1.00 92.12 101 LYS A O 1
ATOM 796 N N . ILE A 1 102 ? -10.171 25.254 42.497 1.00 92.38 102 ILE A N 1
ATOM 797 C CA . ILE A 1 102 ? -10.458 24.206 43.489 1.00 92.38 102 ILE A CA 1
ATOM 798 C C . ILE A 1 102 ? -10.107 24.691 44.898 1.00 92.38 102 ILE A C 1
ATOM 800 O O . ILE A 1 102 ? -10.919 24.528 45.811 1.00 92.38 102 ILE A O 1
ATOM 804 N N . ARG A 1 103 ? -8.948 25.340 45.074 1.00 92.56 103 ARG A N 1
ATOM 805 C CA . ARG A 1 103 ? -8.544 25.926 46.361 1.00 92.56 103 ARG A CA 1
ATOM 806 C C . ARG A 1 103 ? -9.567 26.951 46.854 1.00 92.56 103 ARG A C 1
ATOM 808 O O . ARG A 1 103 ? -10.110 26.779 47.938 1.00 92.56 103 ARG A O 1
ATOM 815 N N . LYS A 1 104 ? -9.933 27.934 46.020 1.00 90.94 104 LYS A N 1
ATOM 816 C CA . LYS A 1 104 ? -10.957 28.941 46.368 1.00 90.94 104 LYS A CA 1
ATOM 817 C C . LYS A 1 104 ? -12.309 28.307 46.709 1.00 90.94 104 LYS A C 1
ATOM 819 O O . LYS A 1 104 ? -12.976 28.741 47.645 1.00 90.94 104 LYS A O 1
ATOM 824 N N . ALA A 1 105 ? -12.725 27.275 45.973 1.00 88.62 105 ALA A N 1
ATOM 825 C CA . ALA A 1 105 ? -13.973 26.566 46.251 1.00 88.62 105 ALA A CA 1
ATOM 826 C C . ALA A 1 105 ? -13.937 25.823 47.597 1.00 88.62 105 ALA A C 1
ATOM 828 O O . ALA A 1 105 ? -14.950 25.783 48.298 1.00 88.62 105 ALA A O 1
ATOM 829 N N . ARG A 1 106 ? -12.784 25.255 47.973 1.00 88.69 106 ARG A N 1
ATOM 830 C CA . ARG A 1 106 ? -12.580 24.635 49.286 1.00 88.69 106 ARG A CA 1
ATOM 831 C C . ARG A 1 106 ? -12.630 25.675 50.404 1.00 88.69 106 ARG A C 1
ATOM 833 O O . ARG A 1 106 ? -13.395 25.476 51.344 1.00 88.69 106 ARG A O 1
ATOM 840 N N . ASP A 1 107 ? -11.930 26.795 50.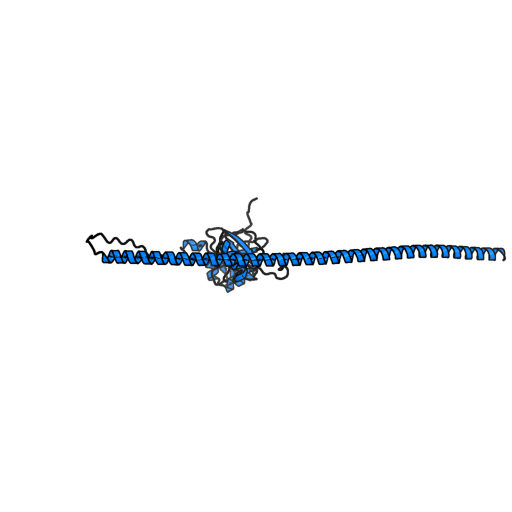246 1.00 89.50 107 ASP A N 1
ATOM 841 C CA . ASP A 1 107 ? -11.914 27.886 51.229 1.00 89.50 107 ASP A CA 1
ATOM 842 C C . ASP A 1 107 ? -13.332 28.442 51.464 1.00 89.50 107 ASP A C 1
ATOM 844 O O . ASP A 1 107 ? -13.751 28.628 52.604 1.00 89.50 107 ASP A O 1
ATOM 848 N N . MET A 1 108 ? -14.138 28.614 50.403 1.00 84.31 108 MET A N 1
ATOM 849 C CA . MET A 1 108 ? -15.541 29.039 50.543 1.00 84.31 108 MET A CA 1
ATOM 850 C C . MET A 1 108 ? -16.427 28.006 51.253 1.00 84.31 108 MET A C 1
ATOM 852 O O . MET A 1 108 ? -17.355 28.382 51.971 1.00 84.31 108 MET A O 1
ATOM 856 N N . ARG A 1 109 ? -16.180 26.702 51.059 1.00 81.38 109 ARG A N 1
ATOM 857 C CA . ARG A 1 109 ? -16.909 25.643 51.781 1.00 81.38 109 ARG A CA 1
ATOM 858 C C . ARG A 1 109 ? -16.538 25.623 53.259 1.00 81.38 109 ARG A C 1
ATOM 860 O O . ARG A 1 109 ? -17.427 25.475 54.092 1.00 81.38 109 ARG A O 1
ATOM 867 N N . GLU A 1 110 ? -15.258 25.783 53.582 1.00 81.75 110 GLU A N 1
ATOM 868 C CA . GLU A 1 110 ? -14.788 25.858 54.968 1.00 81.75 110 GLU A CA 1
ATOM 869 C C . GLU A 1 110 ? -15.316 27.125 55.662 1.00 81.75 110 GLU A C 1
ATOM 871 O O . GLU A 1 110 ? -15.847 27.013 56.764 1.00 81.75 110 GLU A O 1
ATOM 876 N N . ALA A 1 111 ? -15.325 28.281 54.985 1.00 78.31 111 ALA A N 1
ATOM 877 C CA . ALA A 1 111 ? -15.921 29.523 55.490 1.00 78.31 111 ALA A CA 1
ATOM 878 C C . ALA A 1 111 ? -17.438 29.415 55.742 1.00 78.31 111 ALA A C 1
ATOM 880 O O . ALA A 1 111 ? -17.947 29.927 56.736 1.00 78.31 111 ALA A O 1
ATOM 881 N N . ARG A 1 112 ? -18.179 28.705 54.878 1.00 73.19 112 ARG A N 1
ATOM 882 C CA . ARG A 1 112 ? -19.602 28.399 55.125 1.00 73.19 112 ARG A CA 1
ATOM 883 C C . ARG A 1 112 ? -19.806 27.472 56.322 1.00 73.19 112 ARG A C 1
ATOM 885 O O . ARG A 1 112 ? -20.832 27.563 56.982 1.00 73.19 112 ARG A O 1
ATOM 892 N N . LYS A 1 113 ? -18.851 26.583 56.605 1.00 70.69 113 LYS A N 1
ATOM 893 C CA . LYS A 1 113 ? -18.921 25.642 57.731 1.00 70.69 113 LYS A CA 1
ATOM 894 C C . LYS A 1 113 ? -18.590 26.310 59.070 1.00 70.69 113 LYS A C 1
ATOM 896 O O . LYS A 1 113 ? -19.120 25.891 60.094 1.00 70.69 113 LYS A O 1
ATOM 901 N N . SER A 1 114 ? -17.752 27.348 59.069 1.00 62.31 114 SER A N 1
ATOM 902 C CA . SER A 1 114 ? -17.424 28.154 60.253 1.00 62.31 114 SER A CA 1
ATOM 903 C C . SER A 1 114 ? -18.406 29.301 60.528 1.00 62.31 114 SER A C 1
ATOM 905 O O . SER A 1 114 ? -18.377 29.851 61.624 1.00 62.31 114 SER A O 1
ATOM 907 N N . ALA A 1 115 ? -19.314 29.620 59.598 1.00 58.16 115 ALA A N 1
ATOM 908 C CA . ALA A 1 115 ? -20.371 30.623 59.784 1.00 58.16 115 ALA A CA 1
ATOM 909 C C . ALA A 1 115 ? -21.564 30.164 60.659 1.00 58.16 115 ALA A C 1
ATOM 911 O O . ALA A 1 115 ? -22.489 30.942 60.866 1.00 58.16 115 ALA A O 1
ATOM 912 N N . GLY A 1 116 ? -21.528 28.948 61.218 1.00 44.72 116 GLY A N 1
ATOM 913 C CA . GLY A 1 116 ? -22.546 28.429 62.141 1.00 44.72 116 GLY A CA 1
ATOM 914 C C . GLY A 1 116 ? -23.853 27.985 61.454 1.00 44.72 116 GLY A C 1
ATOM 915 O O . GLY A 1 116 ? -24.241 28.551 60.433 1.00 44.72 116 GLY A O 1
ATOM 916 N N . PRO A 1 117 ? -24.543 26.950 61.968 1.00 48.56 117 PRO A N 1
ATOM 917 C CA . PRO A 1 117 ? -25.843 26.546 61.454 1.00 48.56 117 PRO A CA 1
ATOM 918 C C . PRO A 1 117 ? -26.949 27.384 62.112 1.00 48.56 117 PRO A C 1
ATOM 920 O O . PRO A 1 117 ? -27.252 27.186 63.286 1.00 48.56 117 PRO A O 1
ATOM 923 N N . GLU A 1 118 ? -27.571 28.288 61.355 1.00 43.03 118 GLU A N 1
ATOM 924 C CA . GLU A 1 118 ? -28.985 28.586 61.590 1.00 43.03 118 GLU A CA 1
ATOM 925 C C . GLU A 1 118 ? -29.821 27.481 60.939 1.00 43.03 118 GLU A C 1
ATOM 927 O O . GLU A 1 118 ? -29.574 27.027 59.818 1.00 43.03 118 GLU A O 1
ATOM 932 N N . ASP A 1 119 ? -30.754 27.018 61.751 1.00 46.12 119 ASP A N 1
ATOM 933 C CA . ASP A 1 119 ? -31.650 25.892 61.603 1.00 46.12 119 ASP A CA 1
ATOM 934 C C . ASP A 1 119 ? -32.569 26.050 60.389 1.00 46.12 119 ASP A C 1
ATOM 936 O O . ASP A 1 119 ? -33.379 26.966 60.364 1.00 46.12 119 ASP A O 1
ATOM 940 N N . LEU A 1 120 ? -32.487 25.143 59.411 1.00 39.78 120 LEU A N 1
ATOM 941 C CA . LEU A 1 120 ? -33.632 24.789 58.573 1.00 39.78 120 LEU A CA 1
ATOM 942 C C . LEU A 1 120 ? -33.527 23.325 58.147 1.00 39.78 120 LEU A C 1
ATOM 944 O O . LEU A 1 120 ? -32.836 22.937 57.202 1.00 39.78 120 LEU A O 1
ATOM 948 N N . THR A 1 121 ? -34.293 22.517 58.867 1.00 48.22 121 THR A N 1
ATOM 949 C CA . THR A 1 121 ? -34.888 21.275 58.389 1.00 48.22 121 THR A CA 1
ATOM 950 C C . THR A 1 121 ? -35.441 21.447 56.969 1.00 48.22 121 THR A C 1
ATOM 952 O O . THR A 1 121 ? -36.392 22.182 56.712 1.00 48.22 121 THR A O 1
ATOM 955 N N . SER A 1 122 ? -34.849 20.749 56.005 1.00 38.31 122 SER A N 1
ATOM 956 C CA . SER A 1 122 ? -35.487 20.483 54.718 1.00 38.31 122 SER A CA 1
ATOM 957 C C . SER A 1 122 ? -34.943 19.192 54.133 1.00 38.31 122 SER A C 1
ATOM 959 O O . SER A 1 122 ? -33.767 19.075 53.806 1.00 38.31 122 SER A O 1
ATOM 961 N N . ALA A 1 123 ? -35.853 18.220 54.096 1.00 40.00 123 ALA A N 1
ATOM 962 C CA . ALA A 1 123 ? -35.912 17.045 53.241 1.00 40.00 123 ALA A CA 1
ATOM 963 C C . ALA A 1 123 ? -34.611 16.652 52.523 1.00 40.00 123 ALA A C 1
ATOM 965 O O . ALA A 1 123 ? -34.253 17.186 51.473 1.00 40.00 123 ALA A O 1
ATOM 966 N N . ILE A 1 124 ? -33.982 15.600 53.042 1.00 37.50 124 ILE A N 1
ATOM 967 C CA . ILE A 1 124 ? -33.042 14.776 52.290 1.00 37.50 124 ILE A CA 1
ATOM 968 C C . ILE A 1 124 ? -33.856 14.031 51.219 1.00 37.50 124 ILE A C 1
ATOM 970 O O . ILE A 1 124 ? -34.390 12.955 51.462 1.00 37.50 124 ILE A O 1
ATOM 974 N N . ASN A 1 125 ? -33.981 14.631 50.036 1.00 41.97 125 ASN A N 1
ATOM 975 C CA . ASN A 1 125 ? -34.147 13.892 48.791 1.00 41.97 125 ASN A CA 1
ATOM 976 C C . ASN A 1 125 ? -32.748 13.762 48.191 1.00 41.97 125 ASN A C 1
ATOM 978 O O . ASN A 1 125 ? -32.123 14.762 47.841 1.00 41.97 125 ASN A O 1
ATOM 982 N N . ILE A 1 126 ? -32.245 12.534 48.133 1.00 43.59 126 ILE A N 1
ATOM 983 C CA . ILE A 1 126 ? -30.991 12.183 47.470 1.00 43.59 126 ILE A CA 1
ATOM 984 C C . ILE A 1 126 ? -31.351 11.882 46.010 1.00 43.59 126 ILE A C 1
ATOM 986 O O . ILE A 1 126 ? -31.952 10.838 45.764 1.00 43.59 126 ILE A O 1
ATOM 990 N N . PRO A 1 127 ? -31.026 12.730 45.018 1.00 42.72 127 PRO A N 1
ATOM 991 C CA . PRO A 1 127 ? -30.861 12.237 43.666 1.00 42.72 127 PRO A CA 1
ATOM 992 C C . PRO A 1 127 ? -29.469 11.611 43.588 1.00 42.72 127 PRO A C 1
ATOM 994 O O . PRO A 1 127 ? -28.450 12.304 43.633 1.00 42.72 127 PRO A O 1
ATOM 997 N N . ASP A 1 128 ? -29.443 10.283 43.510 1.00 36.34 128 ASP A N 1
ATOM 998 C CA . ASP A 1 128 ? -28.268 9.510 43.129 1.00 36.34 128 ASP A CA 1
ATOM 999 C C . ASP A 1 128 ? -27.676 10.086 41.840 1.00 36.34 128 ASP A C 1
ATOM 1001 O O . ASP A 1 128 ? -28.253 9.995 40.756 1.00 36.34 128 ASP A O 1
ATOM 1005 N N . ALA A 1 129 ? -26.502 10.690 41.962 1.00 48.94 129 ALA A N 1
ATOM 1006 C CA . ALA A 1 129 ? -25.722 11.152 40.831 1.00 48.94 129 ALA A CA 1
ATOM 1007 C C . ALA A 1 129 ? -24.240 10.886 41.080 1.00 48.94 129 ALA A C 1
ATOM 1009 O O . ALA A 1 129 ? -23.451 11.820 41.113 1.00 48.94 129 ALA A O 1
ATOM 1010 N N . ILE A 1 130 ? -23.855 9.611 41.218 1.00 39.84 130 ILE A N 1
ATOM 1011 C CA . ILE A 1 130 ? -22.534 9.136 40.783 1.00 39.84 130 ILE A CA 1
ATOM 1012 C C . ILE A 1 130 ? -22.667 7.711 40.234 1.00 39.84 130 ILE A C 1
ATOM 1014 O O . ILE A 1 130 ? -22.608 6.724 40.959 1.00 39.84 130 ILE A O 1
ATOM 1018 N N . THR A 1 131 ? -22.735 7.591 38.913 1.00 36.75 131 THR A N 1
ATOM 1019 C CA . THR A 1 131 ? -21.999 6.529 38.218 1.00 36.75 131 THR A CA 1
ATOM 1020 C C . THR A 1 131 ? -21.497 7.094 36.897 1.00 36.75 131 THR A C 1
ATOM 1022 O O . THR A 1 131 ? -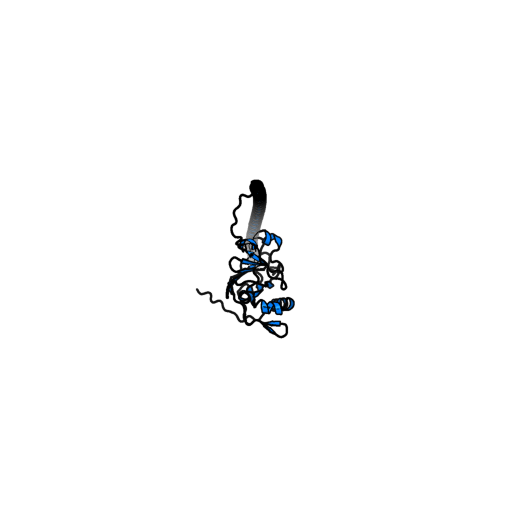22.115 6.952 35.846 1.00 36.75 131 THR A O 1
ATOM 1025 N N . MET A 1 132 ? -20.357 7.784 36.956 1.00 42.50 132 MET A N 1
ATOM 1026 C CA . MET A 1 132 ? -19.494 7.857 35.786 1.00 42.50 132 MET A CA 1
ATOM 1027 C C . MET A 1 132 ? -18.950 6.459 35.492 1.00 42.50 132 MET A C 1
ATOM 1029 O O . MET A 1 132 ? -18.611 5.698 36.399 1.00 42.50 132 MET A O 1
ATOM 1033 N N . THR A 1 133 ? -18.834 6.173 34.195 1.00 41.75 133 THR A N 1
ATOM 1034 C CA . THR A 1 133 ? -18.003 5.113 33.611 1.00 41.75 133 THR A CA 1
ATOM 1035 C C . THR A 1 133 ? -18.346 3.684 34.027 1.00 41.75 133 THR A C 1
ATOM 1037 O O . THR A 1 133 ? -17.545 2.987 34.641 1.00 41.75 133 THR A O 1
ATOM 1040 N N . GLN A 1 134 ? -19.495 3.184 33.571 1.00 40.31 134 GLN A N 1
ATOM 1041 C CA . GLN A 1 134 ? -19.561 1.778 33.180 1.00 40.31 134 GLN A CA 1
ATOM 1042 C C . GLN A 1 134 ? -19.360 1.705 31.674 1.00 40.31 134 GLN A C 1
ATOM 1044 O O . GLN A 1 134 ? -20.153 2.235 30.896 1.00 40.31 134 GLN A O 1
ATOM 1049 N N . GLY A 1 135 ? -18.249 1.075 31.281 1.00 44.00 135 GLY A N 1
ATOM 1050 C CA . GLY A 1 135 ? -18.038 0.629 29.917 1.00 44.00 135 GLY A CA 1
ATOM 1051 C C . GLY A 1 135 ? -19.314 -0.035 29.428 1.00 44.00 135 GLY A C 1
ATOM 1052 O O . GLY A 1 135 ? -19.876 -0.891 30.114 1.00 44.00 135 GLY A O 1
ATOM 1053 N N . ARG A 1 136 ? -19.791 0.425 28.272 1.00 39.44 136 ARG A N 1
ATOM 1054 C CA . ARG A 1 136 ? -20.909 -0.176 27.560 1.00 39.44 136 ARG A CA 1
ATOM 1055 C C . ARG A 1 136 ? -20.583 -1.660 27.405 1.00 39.44 136 ARG A C 1
ATOM 1057 O O . ARG A 1 136 ? -19.818 -2.039 26.524 1.00 39.44 136 ARG A O 1
ATOM 1064 N N . LYS A 1 137 ? -21.127 -2.495 28.298 1.00 38.56 137 LYS A N 1
ATOM 1065 C CA . LYS A 1 137 ? -21.295 -3.922 28.034 1.00 38.56 137 LYS A CA 1
ATOM 1066 C C . LYS A 1 137 ? -21.991 -3.981 26.675 1.00 38.56 137 LYS A C 1
ATOM 1068 O O . LYS A 1 137 ? -22.980 -3.259 26.515 1.00 38.56 137 LYS A O 1
ATOM 1073 N N . PRO A 1 138 ? -21.476 -4.747 25.701 1.00 42.62 138 PRO A N 1
ATOM 1074 C CA . PRO A 1 138 ? -22.138 -4.847 24.414 1.00 42.62 138 PRO A CA 1
ATOM 1075 C C . PRO A 1 138 ? -23.567 -5.308 24.693 1.00 42.62 138 PRO A C 1
ATOM 1077 O O . PRO A 1 138 ? -23.781 -6.345 25.328 1.00 42.62 138 PRO A O 1
ATOM 1080 N N . SER A 1 139 ? -24.546 -4.481 24.321 1.00 42.81 139 SER A N 1
ATOM 1081 C CA . SER A 1 139 ? -25.933 -4.918 24.340 1.00 42.81 139 SER A CA 1
ATOM 1082 C C . SER A 1 139 ? -26.020 -6.114 23.399 1.00 42.81 139 SER A C 1
ATOM 1084 O O . SER A 1 139 ? -25.371 -6.139 22.355 1.00 42.81 139 SER A O 1
ATOM 1086 N N . ILE A 1 140 ? -26.794 -7.127 23.778 1.00 48.66 140 ILE A N 1
ATOM 1087 C CA . ILE A 1 140 ? -26.943 -8.367 23.003 1.00 48.66 140 ILE A CA 1
ATOM 1088 C C . ILE A 1 140 ? -27.439 -8.074 21.565 1.00 48.66 140 ILE A C 1
ATOM 1090 O O . ILE A 1 140 ? -27.160 -8.848 20.656 1.00 48.66 140 ILE A O 1
ATOM 1094 N N . GLU A 1 141 ? -28.044 -6.905 21.316 1.00 44.28 141 GLU A N 1
ATOM 1095 C CA . GLU A 1 141 ? -28.365 -6.393 19.971 1.00 44.28 141 GLU A CA 1
ATOM 1096 C C . GLU A 1 141 ? -27.148 -6.110 19.069 1.00 44.28 141 GLU A C 1
ATOM 1098 O O . GLU A 1 141 ? -27.260 -6.228 17.853 1.00 44.28 141 GLU A O 1
ATOM 1103 N N . GLN A 1 142 ? -25.971 -5.784 19.616 1.00 50.44 142 GLN A N 1
ATOM 1104 C CA . GLN A 1 142 ? -24.753 -5.548 18.821 1.00 50.44 142 GLN A CA 1
ATOM 1105 C C . GLN A 1 142 ? -24.057 -6.842 18.381 1.00 50.44 142 GLN A C 1
ATOM 1107 O O . GLN A 1 142 ? -23.129 -6.801 17.574 1.00 50.44 142 GLN A O 1
ATOM 1112 N N . ALA A 1 143 ? -24.493 -8.005 18.875 1.00 53.16 143 ALA A N 1
ATOM 1113 C CA . ALA A 1 143 ? -23.896 -9.287 18.506 1.00 53.16 143 ALA A CA 1
ATOM 1114 C C . ALA A 1 143 ? -24.080 -9.626 17.011 1.00 53.16 143 ALA A C 1
ATOM 1116 O O . ALA A 1 143 ? -23.345 -10.459 16.486 1.00 53.16 143 ALA A O 1
ATOM 1117 N N . GLY A 1 144 ? -25.028 -8.972 16.326 1.00 64.38 144 GLY A N 1
ATOM 1118 C CA . GLY A 1 144 ? -25.294 -9.170 14.899 1.00 64.38 144 GLY A CA 1
ATOM 1119 C C . GLY A 1 144 ? -24.432 -8.337 13.940 1.00 64.38 144 GLY A C 1
ATOM 1120 O O . GLY A 1 144 ? -24.373 -8.676 12.763 1.00 64.38 144 GLY A O 1
ATOM 1121 N N . THR A 1 145 ? -23.759 -7.273 14.404 1.00 87.19 145 THR A N 1
ATOM 1122 C CA . THR A 1 145 ? -22.972 -6.365 13.531 1.00 87.19 145 THR A CA 1
ATOM 1123 C C . THR A 1 145 ? -21.462 -6.565 13.637 1.00 87.19 145 THR A C 1
ATOM 1125 O O . THR A 1 145 ? -20.709 -5.996 12.845 1.00 87.19 145 THR A O 1
ATOM 1128 N N . ARG A 1 146 ? -21.006 -7.371 14.606 1.00 95.44 146 ARG A N 1
ATOM 1129 C CA . ARG A 1 146 ? -19.587 -7.664 14.832 1.00 95.44 146 ARG A CA 1
ATOM 1130 C C . ARG A 1 146 ? -19.109 -8.814 13.963 1.00 95.44 146 ARG A C 1
ATOM 1132 O O . ARG A 1 146 ? -19.689 -9.905 13.961 1.00 95.44 146 ARG A O 1
ATOM 1139 N N . VAL A 1 147 ? -18.009 -8.584 13.258 1.00 97.06 147 VAL A N 1
ATOM 1140 C CA . VAL A 1 147 ? -17.445 -9.539 12.305 1.00 97.06 147 VAL A CA 1
ATOM 1141 C C . VAL A 1 147 ? -15.934 -9.671 12.465 1.00 97.06 147 VAL A C 1
ATOM 1143 O O . VAL A 1 147 ? -15.238 -8.742 12.867 1.00 97.06 147 VAL A O 1
ATOM 1146 N N . THR A 1 148 ? -15.416 -10.832 12.081 1.00 97.88 148 THR A N 1
ATOM 1147 C CA . THR A 1 148 ? -14.008 -11.018 11.748 1.00 97.88 148 THR A CA 1
ATOM 1148 C C . THR A 1 148 ? -13.844 -10.892 10.238 1.00 97.88 148 THR A C 1
ATOM 1150 O O . THR A 1 148 ? -14.466 -11.632 9.474 1.00 97.88 148 THR A O 1
ATOM 1153 N N . VAL A 1 149 ? -12.963 -10.000 9.798 1.00 97.62 149 VAL A N 1
ATOM 1154 C CA . VAL A 1 149 ? -12.612 -9.844 8.384 1.00 97.62 149 VAL A CA 1
ATOM 1155 C C . VAL A 1 149 ? -11.320 -10.597 8.097 1.00 97.62 149 VAL A C 1
ATOM 1157 O O . VAL A 1 149 ? -10.267 -10.277 8.649 1.00 97.62 149 VAL A O 1
ATOM 1160 N N . LEU A 1 150 ? -11.400 -11.588 7.212 1.00 97.31 150 LEU A N 1
ATOM 1161 C CA . LEU A 1 150 ? -10.241 -12.253 6.621 1.00 97.31 150 LEU A CA 1
ATOM 1162 C C . LEU A 1 150 ? -9.924 -11.549 5.304 1.00 97.31 150 LEU A C 1
ATOM 1164 O O . LEU A 1 150 ? -10.638 -11.754 4.328 1.00 97.31 150 LEU A O 1
ATOM 1168 N N . LEU A 1 151 ? -8.904 -10.695 5.282 1.00 96.56 151 LEU A N 1
ATOM 1169 C CA . LEU A 1 151 ? -8.523 -9.885 4.125 1.00 96.56 151 LEU A CA 1
ATOM 1170 C C . LEU A 1 151 ? -7.327 -10.502 3.405 1.00 96.56 151 LEU A C 1
ATOM 1172 O O . LEU A 1 151 ? -6.311 -10.771 4.033 1.00 96.56 151 LEU A O 1
ATOM 1176 N N . MET A 1 152 ? -7.400 -10.611 2.084 1.00 93.75 152 MET A N 1
ATOM 1177 C CA . MET A 1 152 ? -6.280 -10.958 1.217 1.00 93.75 152 MET A CA 1
ATOM 1178 C C . MET A 1 152 ? -6.095 -9.879 0.149 1.00 93.75 152 MET A C 1
ATOM 1180 O O . MET A 1 152 ? -6.958 -9.665 -0.700 1.00 93.75 152 MET A O 1
ATOM 1184 N N . MET A 1 153 ? -4.958 -9.195 0.175 1.00 91.06 153 MET A N 1
ATOM 1185 C CA . MET A 1 153 ? -4.589 -8.194 -0.819 1.00 91.06 153 MET A CA 1
ATOM 1186 C C . MET A 1 153 ? -3.877 -8.843 -2.002 1.00 91.06 153 MET A C 1
ATOM 1188 O O . MET A 1 153 ? -3.017 -9.709 -1.839 1.00 91.06 153 MET A O 1
ATOM 1192 N N . VAL A 1 154 ? -4.174 -8.359 -3.203 1.00 87.25 154 VAL A N 1
ATOM 1193 C CA . VAL A 1 154 ? -3.329 -8.610 -4.367 1.00 87.25 154 VAL A CA 1
ATOM 1194 C C . VAL A 1 154 ? -2.084 -7.738 -4.228 1.00 87.25 154 VAL A C 1
ATOM 1196 O O . VAL A 1 154 ? -2.163 -6.540 -3.923 1.00 87.25 154 VAL A O 1
ATOM 1199 N N . ALA A 1 155 ? -0.915 -8.348 -4.421 1.00 79.62 155 ALA A N 1
ATOM 1200 C CA . ALA A 1 155 ? 0.348 -7.627 -4.406 1.00 79.62 155 ALA A CA 1
ATOM 1201 C C . ALA A 1 155 ? 0.326 -6.509 -5.456 1.00 79.62 155 ALA A C 1
ATOM 1203 O O . ALA A 1 155 ? -0.054 -6.738 -6.603 1.00 79.62 155 ALA A O 1
ATOM 1204 N N . GLY A 1 156 ? 0.740 -5.303 -5.063 1.00 67.12 156 GLY A N 1
ATOM 1205 C CA . GLY A 1 156 ? 0.882 -4.201 -6.009 1.00 67.12 156 GLY A CA 1
ATOM 1206 C C . GLY A 1 156 ? 1.939 -4.516 -7.069 1.00 67.12 156 GLY A C 1
ATOM 1207 O O . GLY A 1 156 ? 2.998 -5.059 -6.762 1.00 67.12 156 GLY A O 1
ATOM 1208 N N . ASP A 1 157 ? 1.665 -4.133 -8.309 1.00 64.62 157 ASP A N 1
ATOM 1209 C CA . ASP A 1 157 ? 2.564 -4.262 -9.459 1.00 64.62 157 ASP A CA 1
ATOM 1210 C C . ASP A 1 157 ? 3.439 -3.008 -9.680 1.00 64.62 157 ASP A C 1
ATOM 1212 O O . ASP A 1 157 ? 4.357 -3.016 -10.500 1.00 64.62 157 ASP A O 1
ATOM 1216 N N . ARG A 1 158 ? 3.198 -1.924 -8.924 1.00 55.91 158 ARG A N 1
ATOM 1217 C CA . ARG A 1 158 ? 3.875 -0.620 -9.069 1.00 55.91 158 ARG A CA 1
ATOM 1218 C C . ARG A 1 158 ? 4.743 -0.245 -7.860 1.00 55.91 158 ARG A C 1
ATOM 1220 O O . ARG A 1 158 ? 4.358 -0.440 -6.709 1.00 55.91 158 ARG A O 1
ATOM 1227 N N . GLY A 1 159 ? 5.875 0.418 -8.123 1.00 59.44 159 GLY A N 1
ATOM 1228 C CA . GLY A 1 159 ? 6.766 1.011 -7.110 1.00 59.44 159 GLY A CA 1
ATOM 1229 C C . GLY A 1 159 ? 7.920 0.108 -6.642 1.00 59.44 159 GLY A C 1
ATOM 1230 O O . GLY A 1 159 ? 8.233 -0.904 -7.268 1.00 59.44 159 GLY A O 1
ATOM 1231 N N . ILE A 1 160 ? 8.573 0.487 -5.531 1.00 50.94 160 ILE A N 1
ATOM 1232 C CA . ILE A 1 160 ? 9.750 -0.205 -4.944 1.00 50.94 160 ILE A CA 1
ATOM 1233 C C . ILE A 1 160 ? 9.441 -1.676 -4.584 1.00 50.94 160 ILE A C 1
ATOM 1235 O O . ILE A 1 160 ? 10.334 -2.517 -4.560 1.00 50.94 160 ILE A O 1
ATOM 1239 N N . ARG A 1 161 ? 8.163 -2.014 -4.381 1.00 56.50 161 ARG A N 1
ATOM 1240 C CA . ARG A 1 161 ? 7.685 -3.357 -4.019 1.00 56.50 161 ARG A CA 1
ATOM 1241 C C . ARG A 1 161 ? 7.460 -4.312 -5.201 1.00 56.50 161 ARG A C 1
ATOM 1243 O O . ARG A 1 161 ? 7.060 -5.445 -4.970 1.00 56.50 161 ARG A O 1
ATOM 1250 N N . ARG A 1 162 ? 7.798 -3.944 -6.448 1.00 58.84 162 ARG A N 1
ATOM 1251 C CA . ARG A 1 162 ? 7.663 -4.859 -7.610 1.00 58.84 162 ARG A CA 1
ATOM 1252 C C . ARG A 1 162 ? 8.408 -6.198 -7.448 1.00 58.84 162 ARG A C 1
ATOM 1254 O O . ARG A 1 162 ? 8.022 -7.191 -8.054 1.00 58.84 162 ARG A O 1
ATOM 1261 N N . TRP A 1 163 ? 9.452 -6.225 -6.614 1.00 57.84 163 TRP A N 1
ATOM 1262 C CA . TRP A 1 163 ? 10.248 -7.420 -6.304 1.00 57.84 163 TRP A CA 1
ATOM 1263 C C . TRP A 1 163 ? 9.934 -8.040 -4.934 1.00 57.84 163 TRP A C 1
ATOM 1265 O O . TRP A 1 163 ? 10.331 -9.172 -4.680 1.00 57.84 163 TRP A O 1
ATOM 1275 N N . ASN A 1 164 ? 9.220 -7.325 -4.057 1.00 62.19 164 ASN A N 1
ATOM 1276 C CA . ASN A 1 164 ? 8.839 -7.791 -2.724 1.00 62.19 164 ASN A CA 1
ATOM 1277 C C . ASN A 1 164 ? 7.328 -7.610 -2.541 1.00 62.19 164 ASN A C 1
ATOM 1279 O O . ASN A 1 164 ? 6.850 -6.512 -2.254 1.00 62.19 164 ASN A O 1
ATOM 1283 N N . LYS A 1 165 ? 6.588 -8.704 -2.746 1.00 75.56 165 LYS A N 1
ATOM 1284 C CA . LYS A 1 165 ? 5.123 -8.764 -2.725 1.00 75.56 165 LYS A CA 1
ATOM 1285 C C . LYS A 1 165 ? 4.589 -8.707 -1.287 1.00 75.56 165 LYS A C 1
ATOM 1287 O O . LYS A 1 165 ? 4.024 -9.680 -0.801 1.00 75.56 165 LYS A O 1
ATOM 1292 N N . SER A 1 166 ? 4.776 -7.578 -0.610 1.00 86.00 166 SER A N 1
ATOM 1293 C CA . SER A 1 166 ? 4.244 -7.324 0.731 1.00 86.00 166 SER A CA 1
ATOM 1294 C C . SER A 1 166 ? 3.246 -6.164 0.738 1.00 86.00 166 SER A C 1
ATOM 1296 O O . SER A 1 166 ? 3.265 -5.291 -0.137 1.00 86.00 166 SER A O 1
ATOM 1298 N N . ALA A 1 167 ? 2.367 -6.156 1.735 1.00 88.31 167 ALA A N 1
ATOM 1299 C CA . ALA A 1 167 ? 1.434 -5.070 2.005 1.00 88.31 167 ALA A CA 1
ATOM 1300 C C . ALA A 1 167 ? 1.389 -4.780 3.506 1.00 88.31 167 ALA A C 1
ATOM 1302 O O . ALA A 1 167 ? 1.811 -5.598 4.318 1.00 88.31 167 ALA A O 1
ATOM 1303 N N . ASP A 1 168 ? 0.890 -3.603 3.859 1.00 91.50 168 ASP A N 1
ATOM 1304 C CA . ASP A 1 168 ? 0.634 -3.192 5.234 1.00 91.50 168 ASP A CA 1
ATOM 1305 C C . ASP A 1 168 ? -0.858 -2.836 5.372 1.00 91.50 168 ASP A C 1
ATOM 1307 O O . ASP A 1 168 ? -1.207 -1.651 5.382 1.00 91.50 168 ASP A O 1
ATOM 1311 N N . PRO A 1 169 ? -1.755 -3.840 5.419 1.00 94.00 169 PRO A N 1
ATOM 1312 C CA . PRO A 1 169 ? -3.195 -3.630 5.370 1.00 94.00 169 PRO A CA 1
ATOM 1313 C C . PRO A 1 169 ? -3.744 -2.953 6.628 1.00 94.00 169 PRO A C 1
ATOM 1315 O O . PRO A 1 169 ? -3.588 -3.436 7.750 1.00 94.00 169 PRO A O 1
ATOM 1318 N N . VAL A 1 170 ? -4.503 -1.886 6.410 1.00 95.12 170 VAL A N 1
ATOM 1319 C CA . VAL A 1 170 ? -5.437 -1.286 7.365 1.00 95.12 170 VAL A CA 1
ATOM 1320 C C . VAL A 1 170 ? -6.833 -1.351 6.768 1.00 95.12 170 VAL A C 1
ATOM 1322 O O . VAL A 1 170 ? -7.022 -1.112 5.575 1.00 95.12 170 VAL A O 1
ATOM 1325 N N . LEU A 1 171 ? -7.817 -1.682 7.597 1.00 96.44 171 LEU A N 1
ATOM 1326 C CA . LEU A 1 171 ? -9.208 -1.779 7.181 1.00 96.44 171 LEU A CA 1
ATOM 1327 C C . LEU A 1 171 ? -9.951 -0.517 7.598 1.00 96.44 171 LEU A C 1
ATOM 1329 O O . LEU A 1 171 ? -9.934 -0.195 8.779 1.00 96.44 171 LEU A O 1
ATOM 1333 N N . CYS A 1 172 ? -10.624 0.177 6.687 1.00 96.81 172 CYS A N 1
ATOM 1334 C CA . CYS A 1 172 ? -11.453 1.322 7.055 1.00 96.81 172 CYS A CA 1
ATOM 1335 C C . CYS A 1 172 ? -12.913 1.119 6.664 1.00 96.81 172 CYS A C 1
ATOM 1337 O O . CYS A 1 172 ? -13.204 0.595 5.591 1.00 96.81 172 CYS A O 1
ATOM 1339 N N . LEU A 1 173 ? -13.796 1.561 7.551 1.00 95.50 173 LEU A N 1
ATOM 1340 C CA . LEU A 1 173 ? -15.243 1.629 7.407 1.00 95.50 173 LEU A CA 1
ATOM 1341 C C . LEU A 1 173 ? -15.619 3.081 7.691 1.00 95.50 173 LEU A C 1
ATOM 1343 O O . LEU A 1 173 ? -15.428 3.555 8.812 1.00 95.50 173 LEU A O 1
ATOM 1347 N N . ASP A 1 174 ? -16.029 3.800 6.649 1.00 89.88 174 ASP A N 1
ATOM 1348 C CA . ASP A 1 174 ? -16.291 5.241 6.698 1.00 89.88 174 ASP A CA 1
ATOM 1349 C C . ASP A 1 174 ? -15.142 6.030 7.379 1.00 89.88 174 ASP A C 1
ATOM 1351 O O . ASP A 1 174 ? -13.997 6.037 6.896 1.00 89.88 174 ASP A O 1
ATOM 1355 N N . ASP A 1 175 ? -15.424 6.665 8.521 1.00 90.69 175 ASP A N 1
ATOM 1356 C CA . ASP A 1 175 ? -14.497 7.517 9.282 1.00 90.69 175 ASP A CA 1
ATOM 1357 C C . ASP A 1 175 ? -13.662 6.767 10.330 1.00 90.69 175 ASP A C 1
ATOM 1359 O O . ASP A 1 175 ? -12.919 7.370 11.118 1.00 90.69 175 ASP A O 1
ATOM 1363 N N . VAL A 1 176 ? -13.741 5.441 10.342 1.00 95.31 176 VAL A N 1
ATOM 1364 C CA . VAL A 1 176 ? -13.089 4.585 11.329 1.00 95.31 176 VAL A CA 1
ATOM 1365 C C . VAL A 1 176 ? -12.182 3.598 10.621 1.00 95.31 176 VAL A C 1
ATOM 1367 O O . VAL A 1 176 ? -12.525 3.033 9.588 1.00 95.31 176 VAL A O 1
ATOM 1370 N N . CYS A 1 177 ? -11.013 3.355 11.196 1.00 96.06 177 CYS A N 1
ATOM 1371 C CA . CYS A 1 177 ? -10.097 2.338 10.720 1.00 96.06 177 CYS A CA 1
ATOM 1372 C C . CYS A 1 177 ? -9.723 1.360 11.831 1.00 96.06 177 CYS A C 1
ATOM 1374 O O . CYS A 1 177 ? -9.743 1.678 13.022 1.00 96.06 177 CYS A O 1
ATOM 1376 N N . TYR A 1 178 ? -9.359 0.160 11.413 1.00 97.12 178 TYR A N 1
ATOM 1377 C CA . TYR A 1 178 ? -9.008 -0.968 12.246 1.00 97.12 178 TYR A CA 1
ATOM 1378 C C . TYR A 1 178 ? -7.610 -1.436 11.860 1.00 97.12 178 TYR A C 1
ATOM 1380 O O . TYR A 1 178 ? -7.324 -1.714 10.693 1.00 97.12 178 TYR A O 1
ATOM 1388 N N . VAL A 1 179 ? -6.740 -1.531 12.862 1.00 95.56 179 VAL A N 1
ATOM 1389 C CA . VAL A 1 179 ? -5.400 -2.111 12.735 1.00 95.56 179 VAL A CA 1
ATOM 1390 C C . VAL A 1 179 ? -5.411 -3.476 13.406 1.00 95.56 179 VAL A C 1
ATOM 1392 O O . VAL A 1 179 ? -5.838 -3.598 14.556 1.00 95.56 179 VAL A O 1
ATOM 1395 N N . SER A 1 180 ? -4.958 -4.512 12.704 1.00 96.31 180 SER A N 1
ATOM 1396 C CA . SER A 1 180 ? -4.961 -5.865 13.258 1.00 96.31 180 SER A CA 1
ATOM 1397 C C . SER A 1 180 ? -3.998 -5.999 14.438 1.00 96.31 180 SER A C 1
ATOM 1399 O O . SER A 1 180 ? -2.859 -5.529 14.399 1.00 96.31 180 SER A O 1
ATOM 1401 N N . GLN A 1 181 ? -4.458 -6.693 15.479 1.00 95.94 181 GLN A N 1
ATOM 1402 C CA . GLN A 1 181 ? -3.643 -7.140 16.611 1.00 95.94 181 GLN A CA 1
ATOM 1403 C C . GLN A 1 181 ? -3.397 -8.658 16.577 1.00 95.94 181 GLN A C 1
ATOM 1405 O O . GLN A 1 181 ? -2.977 -9.247 17.571 1.00 95.94 181 GLN A O 1
ATOM 1410 N N . GLY A 1 182 ? -3.642 -9.286 15.423 1.00 94.69 182 GLY A N 1
ATOM 1411 C CA . GLY A 1 182 ? -3.518 -10.721 15.207 1.00 94.69 182 GLY A CA 1
ATOM 1412 C C . GLY A 1 182 ? -4.858 -11.452 15.332 1.00 94.69 182 GLY A C 1
ATOM 1413 O O . GLY A 1 182 ? -5.881 -10.855 15.664 1.00 94.69 182 GLY A O 1
ATOM 1414 N N . PRO A 1 183 ? -4.879 -12.765 15.067 1.00 96.31 183 PRO A N 1
ATOM 1415 C CA . PRO A 1 183 ? -6.119 -13.539 15.000 1.00 96.31 183 PRO A CA 1
ATOM 1416 C C . PRO A 1 183 ? -6.746 -13.858 16.368 1.00 96.31 183 PRO A C 1
ATOM 1418 O O . PRO A 1 183 ? -7.901 -14.270 16.418 1.00 96.31 183 PRO A O 1
ATOM 1421 N N . ASN A 1 184 ? -6.014 -13.669 17.473 1.00 95.00 184 ASN A N 1
ATOM 1422 C CA . ASN A 1 184 ? -6.502 -13.917 18.838 1.00 95.00 184 ASN A CA 1
ATOM 1423 C C . ASN A 1 184 ? -7.054 -12.668 19.536 1.00 95.00 184 ASN A C 1
ATOM 1425 O O . ASN A 1 184 ? -7.674 -12.781 20.591 1.00 95.00 184 ASN A O 1
ATOM 1429 N N . THR A 1 185 ? -6.824 -11.485 18.972 1.00 96.06 185 THR A N 1
ATOM 1430 C CA . THR A 1 185 ? -7.056 -10.214 19.663 1.00 96.06 185 THR A CA 1
ATOM 1431 C C . THR A 1 185 ? -7.913 -9.311 18.794 1.00 96.06 185 THR A C 1
ATOM 1433 O O . THR A 1 185 ? -7.679 -9.222 17.590 1.00 96.06 185 THR A O 1
ATOM 1436 N N . ALA A 1 186 ? -8.891 -8.633 19.402 1.00 97.00 186 ALA A N 1
ATOM 1437 C CA .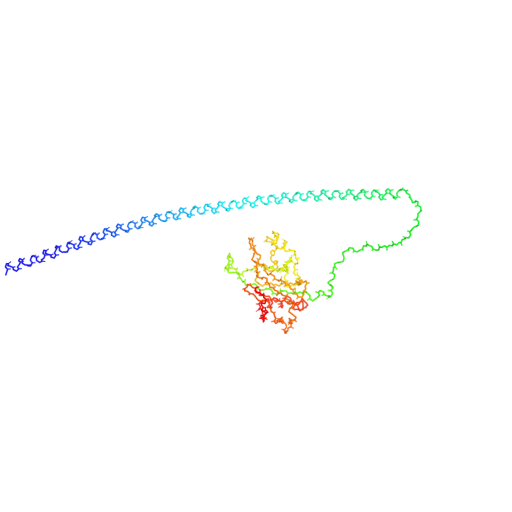 ALA A 1 186 ? -9.716 -7.625 18.738 1.00 97.00 186 ALA A CA 1
ATOM 1438 C C . ALA A 1 186 ? -8.847 -6.612 17.970 1.00 97.00 186 ALA A C 1
ATOM 1440 O O . ALA A 1 186 ? -7.799 -6.179 18.452 1.00 97.00 186 ALA A O 1
ATOM 1441 N N . ALA A 1 187 ? -9.268 -6.228 16.766 1.00 97.19 187 ALA A N 1
ATOM 1442 C CA . ALA A 1 187 ? -8.568 -5.205 16.009 1.00 97.19 187 ALA A CA 1
ATOM 1443 C C . ALA A 1 187 ? -8.684 -3.852 16.722 1.00 97.19 187 ALA A C 1
ATOM 1445 O O . ALA A 1 187 ? -9.720 -3.486 17.279 1.00 97.19 187 ALA A O 1
ATOM 1446 N N . LYS A 1 188 ? -7.611 -3.064 16.676 1.00 95.44 188 LYS A N 1
ATOM 1447 C CA . LYS A 1 188 ? -7.588 -1.741 17.291 1.00 95.44 188 LYS A CA 1
ATOM 1448 C C . LYS A 1 188 ? -8.382 -0.761 16.431 1.00 95.44 188 LYS A C 1
ATOM 1450 O O . LYS A 1 188 ? -7.892 -0.333 15.386 1.00 95.44 188 LYS A O 1
ATOM 1455 N N . ARG A 1 189 ? -9.572 -0.378 16.900 1.00 95.00 189 ARG A N 1
ATOM 1456 C CA . ARG A 1 189 ? -10.404 0.687 16.320 1.00 95.00 189 ARG A CA 1
ATOM 1457 C C . ARG A 1 189 ? -9.781 2.059 16.582 1.00 95.00 189 ARG A C 1
ATOM 1459 O O . ARG A 1 189 ? -9.389 2.360 17.709 1.00 95.00 189 ARG A O 1
ATOM 1466 N N . MET A 1 190 ? -9.722 2.910 15.565 1.00 93.88 190 MET A N 1
ATOM 1467 C CA . MET A 1 190 ? -9.273 4.298 15.689 1.00 93.88 190 MET A CA 1
ATOM 1468 C C . MET A 1 190 ? -9.910 5.198 14.621 1.00 93.88 190 MET A C 1
ATOM 1470 O O . MET A 1 190 ? -10.314 4.698 13.572 1.00 93.88 190 MET A O 1
ATOM 1474 N N . PRO A 1 191 ? -9.990 6.521 14.846 1.00 93.12 191 PRO A N 1
ATOM 1475 C CA . PRO A 1 191 ? -10.438 7.459 13.822 1.00 93.12 191 PRO A CA 1
ATOM 1476 C C . PRO A 1 191 ? -9.530 7.437 12.588 1.00 93.12 191 PRO A C 1
ATOM 1478 O O . PRO A 1 191 ? -8.310 7.271 12.702 1.00 93.12 191 PRO A O 1
ATOM 1481 N N . ARG A 1 192 ? -10.106 7.682 11.408 1.00 90.00 192 ARG A N 1
ATOM 1482 C CA . ARG A 1 192 ? -9.382 7.732 10.130 1.00 90.00 192 ARG A CA 1
ATOM 1483 C C . ARG A 1 192 ? -8.225 8.737 10.138 1.00 90.00 192 ARG A C 1
ATOM 1485 O O . ARG A 1 192 ? -7.157 8.449 9.603 1.00 90.00 192 ARG A O 1
ATOM 1492 N N . SER A 1 193 ? -8.410 9.886 10.790 1.00 87.06 193 SER A N 1
ATOM 1493 C CA . SER A 1 193 ? -7.370 10.911 10.964 1.00 87.06 193 SER A CA 1
ATOM 1494 C C . SER A 1 193 ? -6.155 10.401 11.748 1.00 87.06 193 SER A C 1
ATOM 1496 O O . SER A 1 193 ? -5.026 10.788 11.460 1.00 87.06 193 SER A O 1
ATOM 1498 N N . THR A 1 194 ? -6.364 9.495 12.706 1.00 86.44 194 THR A N 1
ATOM 1499 C CA . THR A 1 194 ? -5.293 8.871 13.494 1.00 86.44 194 THR A CA 1
ATOM 1500 C C . THR A 1 194 ? -4.622 7.726 12.736 1.00 86.44 194 THR A C 1
ATOM 1502 O O . THR A 1 194 ? -3.402 7.588 12.799 1.00 86.44 194 THR A O 1
ATOM 1505 N N . ALA A 1 195 ? -5.395 6.934 11.987 1.00 84.31 195 ALA A N 1
ATOM 1506 C CA . ALA A 1 195 ? -4.902 5.763 11.256 1.00 84.31 195 ALA A CA 1
ATOM 1507 C C . ALA A 1 195 ? -3.866 6.094 10.170 1.00 84.31 195 ALA A C 1
ATOM 1509 O O . ALA A 1 195 ? -3.001 5.274 9.873 1.00 84.31 195 ALA A O 1
ATOM 1510 N N . PHE A 1 196 ? -3.939 7.301 9.607 1.00 82.94 196 PHE A N 1
ATOM 1511 C CA . PHE A 1 196 ? -3.013 7.801 8.582 1.00 82.94 196 PHE A CA 1
ATOM 1512 C C . PHE A 1 196 ? -2.113 8.930 9.083 1.00 82.94 196 PHE A C 1
ATOM 1514 O O . PHE A 1 196 ? -1.431 9.583 8.297 1.00 82.94 196 PHE A O 1
ATOM 1521 N N . GLY A 1 197 ? -2.118 9.176 10.394 1.00 74.38 197 GLY A N 1
ATOM 1522 C CA . GLY A 1 197 ? -1.237 10.151 11.012 1.00 74.38 197 GLY A CA 1
ATOM 1523 C C . GLY A 1 197 ? 0.219 9.664 11.072 1.00 74.38 197 GLY A C 1
ATOM 1524 O O . GLY A 1 197 ? 0.488 8.457 10.979 1.00 74.38 197 GLY A O 1
ATOM 1525 N N . PRO A 1 198 ? 1.171 10.582 11.311 1.00 67.94 198 PRO A N 1
ATOM 1526 C CA . PRO A 1 198 ? 2.599 10.264 11.372 1.00 67.94 198 PRO A CA 1
ATOM 1527 C C . PRO A 1 198 ? 2.934 9.171 12.404 1.00 67.94 198 PRO A C 1
ATOM 1529 O O . PRO A 1 198 ? 3.812 8.348 12.160 1.00 67.94 198 PRO A O 1
ATOM 1532 N N . GLY A 1 199 ? 2.183 9.078 13.509 1.00 65.75 199 GLY A N 1
ATOM 1533 C CA . GLY A 1 199 ? 2.398 8.059 14.546 1.00 65.75 199 GLY A CA 1
ATOM 1534 C C . GLY A 1 199 ? 2.139 6.606 14.110 1.00 65.75 199 GLY A C 1
ATOM 1535 O O . GLY A 1 199 ? 2.776 5.692 14.633 1.00 65.75 199 GLY A O 1
ATOM 1536 N N . ILE A 1 200 ? 1.241 6.363 13.147 1.00 67.12 200 ILE A N 1
ATOM 1537 C CA . ILE A 1 200 ? 0.992 5.013 12.606 1.00 67.12 200 ILE A CA 1
ATOM 1538 C C . ILE A 1 200 ? 1.910 4.733 11.416 1.00 67.12 200 ILE A C 1
ATOM 1540 O O . ILE A 1 200 ? 2.494 3.652 11.343 1.00 67.12 200 ILE A O 1
ATOM 1544 N N . ALA A 1 201 ? 2.101 5.716 10.530 1.00 59.72 201 ALA A N 1
ATOM 1545 C CA . ALA A 1 201 ? 2.944 5.572 9.345 1.00 59.72 201 ALA A CA 1
ATOM 1546 C C . ALA A 1 201 ? 4.425 5.296 9.680 1.00 59.72 201 ALA A C 1
ATOM 1548 O O . ALA A 1 201 ? 5.067 4.523 8.967 1.00 59.72 201 ALA A O 1
ATOM 1549 N N . LEU A 1 202 ? 4.941 5.883 10.769 1.00 58.53 202 LEU A N 1
ATOM 1550 C CA . LEU A 1 202 ? 6.339 5.749 11.211 1.00 58.53 202 LEU A CA 1
ATOM 1551 C C . LEU A 1 202 ? 6.541 4.735 12.351 1.00 58.53 202 LEU A C 1
ATOM 1553 O O . LEU A 1 202 ? 7.674 4.355 12.631 1.00 58.53 202 LEU A O 1
ATOM 1557 N N . GLY A 1 203 ? 5.462 4.308 13.016 1.00 66.88 203 GLY A N 1
ATOM 1558 C CA . GLY A 1 203 ? 5.506 3.440 14.196 1.00 66.88 203 GLY A CA 1
ATOM 1559 C C . GLY A 1 203 ? 4.963 2.034 13.935 1.00 66.88 203 GLY A C 1
ATOM 1560 O O . GLY A 1 203 ? 5.573 1.221 13.250 1.00 66.88 203 GLY A O 1
ATOM 1561 N N . SER A 1 204 ? 3.798 1.731 14.516 1.00 66.81 204 SER A N 1
ATOM 1562 C CA . SER A 1 204 ? 3.205 0.379 14.519 1.00 66.81 204 SER A CA 1
ATOM 1563 C C . SER A 1 204 ? 2.627 -0.102 13.174 1.00 66.81 204 SER A C 1
ATOM 1565 O O . SER A 1 204 ? 2.298 -1.283 13.058 1.00 66.81 204 SER A O 1
ATOM 1567 N N . ARG A 1 205 ? 2.539 0.765 12.150 1.00 83.25 205 ARG A N 1
ATOM 1568 C CA . ARG A 1 205 ? 2.063 0.462 10.781 1.00 83.25 205 ARG A CA 1
ATOM 1569 C C . ARG A 1 205 ? 0.764 -0.365 10.793 1.00 83.25 205 ARG A C 1
ATOM 1571 O O . ARG A 1 205 ? -0.205 0.032 11.432 1.00 83.25 205 ARG A O 1
ATOM 1578 N N . ALA A 1 206 ? 0.741 -1.510 10.109 1.00 88.31 206 ALA A N 1
ATOM 1579 C CA . ALA A 1 206 ? -0.401 -2.427 10.040 1.00 88.31 206 ALA A CA 1
ATOM 1580 C C . ALA A 1 206 ? -0.512 -3.400 11.236 1.00 88.31 206 ALA A C 1
ATOM 1582 O O . ALA A 1 206 ? -1.219 -4.408 11.161 1.00 88.31 206 ALA A O 1
ATOM 1583 N N . GLY A 1 207 ? 0.184 -3.124 12.344 1.00 91.50 207 GLY A N 1
ATOM 1584 C CA . GLY A 1 207 ? 0.163 -3.958 13.543 1.00 91.50 207 GLY A CA 1
ATOM 1585 C C . GLY A 1 207 ? 0.674 -5.370 13.262 1.00 91.50 207 GLY A C 1
ATOM 1586 O O . GLY A 1 207 ? 1.751 -5.542 12.692 1.00 91.50 207 GLY A O 1
ATOM 1587 N N . ALA A 1 208 ? -0.113 -6.381 13.636 1.00 93.50 208 ALA A N 1
ATOM 1588 C CA . ALA A 1 208 ? 0.235 -7.789 13.431 1.00 93.50 208 ALA A CA 1
ATOM 1589 C C . ALA A 1 208 ? 0.349 -8.191 11.949 1.00 93.50 208 ALA A C 1
ATOM 1591 O O . ALA A 1 208 ? 0.935 -9.223 11.641 1.00 93.50 208 ALA A O 1
ATOM 1592 N N . CYS A 1 209 ? -0.185 -7.379 11.034 1.00 92.69 209 CYS A N 1
ATOM 1593 C CA . CYS A 1 209 ? -0.184 -7.655 9.599 1.00 92.69 209 CYS A CA 1
ATOM 1594 C C . CYS A 1 209 ? 0.871 -6.860 8.821 1.00 92.69 209 CYS A C 1
ATOM 1596 O O . CYS A 1 209 ? 0.765 -6.710 7.607 1.00 92.69 209 CYS A O 1
ATOM 1598 N N . ASN A 1 210 ? 1.885 -6.324 9.502 1.00 90.62 210 ASN A N 1
ATOM 1599 C CA . ASN A 1 210 ? 3.000 -5.642 8.850 1.00 90.62 210 ASN A CA 1
ATOM 1600 C C . ASN A 1 210 ? 3.702 -6.579 7.849 1.00 90.62 210 ASN A C 1
ATOM 1602 O O . ASN A 1 210 ? 4.056 -7.708 8.186 1.00 90.62 210 ASN A O 1
ATOM 1606 N N . ASN A 1 211 ? 3.907 -6.097 6.623 1.00 88.88 211 ASN A N 1
ATOM 1607 C CA . ASN A 1 211 ? 4.460 -6.843 5.492 1.00 88.88 211 ASN A CA 1
ATOM 1608 C C . ASN A 1 211 ? 3.701 -8.134 5.105 1.00 88.88 211 ASN A C 1
ATOM 1610 O O . ASN A 1 211 ? 4.297 -9.023 4.493 1.00 88.88 211 ASN A O 1
ATOM 1614 N N . ALA A 1 212 ? 2.400 -8.238 5.386 1.00 90.12 212 ALA A N 1
ATOM 1615 C CA . ALA A 1 212 ? 1.573 -9.387 5.020 1.00 90.12 212 ALA A CA 1
ATOM 1616 C C . ALA A 1 212 ? 0.496 -9.023 3.982 1.00 90.12 212 ALA A C 1
ATOM 1618 O O . ALA A 1 212 ? -0.194 -8.014 4.094 1.00 90.12 212 ALA A O 1
ATOM 1619 N N . LEU A 1 213 ? 0.320 -9.874 2.965 1.00 90.19 213 LEU A N 1
ATOM 1620 C CA . LEU A 1 213 ? -0.793 -9.746 2.010 1.00 90.19 213 LEU A CA 1
ATOM 1621 C C . LEU A 1 213 ? -2.117 -10.247 2.600 1.00 90.19 213 LEU A C 1
ATOM 1623 O O . LEU A 1 213 ? -3.177 -9.750 2.234 1.00 90.19 213 LEU A O 1
ATOM 1627 N N . GLY A 1 214 ? -2.057 -11.235 3.494 1.00 92.50 214 GLY A N 1
ATOM 1628 C CA . GLY A 1 214 ? -3.202 -11.748 4.236 1.00 92.50 214 GLY A CA 1
ATOM 1629 C C . GLY A 1 214 ? -3.253 -11.149 5.638 1.00 92.50 214 GLY A C 1
ATOM 1630 O O . GLY A 1 214 ? -2.224 -11.075 6.305 1.00 92.50 214 GLY A O 1
ATOM 1631 N N . CYS A 1 215 ? -4.436 -10.765 6.109 1.00 95.94 215 CYS A N 1
ATOM 1632 C CA . CYS A 1 215 ? -4.620 -10.239 7.454 1.00 95.94 215 CYS A CA 1
ATOM 1633 C C . CYS A 1 215 ? -5.971 -10.623 8.067 1.00 95.94 215 CYS A C 1
ATOM 1635 O O . CYS A 1 215 ? -6.990 -10.665 7.380 1.00 95.94 215 CYS A O 1
ATOM 1637 N N . VAL A 1 216 ? -5.978 -10.860 9.381 1.00 97.62 216 VAL A N 1
ATOM 1638 C CA . VAL A 1 216 ? -7.189 -11.110 10.174 1.00 97.62 216 VAL A CA 1
ATOM 1639 C C . VAL A 1 216 ? -7.505 -9.872 11.007 1.00 97.62 216 VAL A C 1
ATOM 1641 O O . VAL A 1 216 ? -6.678 -9.445 11.810 1.00 97.62 216 VAL A O 1
ATOM 1644 N N . PHE A 1 217 ? -8.705 -9.317 10.860 1.00 98.06 217 PHE A N 1
ATOM 1645 C CA . PHE A 1 217 ? -9.216 -8.231 11.700 1.00 98.06 217 PHE A CA 1
ATOM 1646 C C . PHE A 1 217 ? -10.386 -8.751 12.527 1.00 98.06 217 PHE A C 1
ATOM 1648 O O . PHE A 1 217 ? -11.446 -9.043 11.985 1.00 98.06 217 PHE A O 1
ATOM 1655 N N . ARG A 1 218 ? -10.178 -8.900 13.832 1.00 98.00 218 ARG A N 1
ATOM 1656 C CA . ARG A 1 218 ? -11.171 -9.398 14.793 1.00 98.00 218 ARG A CA 1
ATOM 1657 C C . ARG A 1 218 ? -12.073 -8.273 15.300 1.00 98.00 218 ARG A C 1
ATOM 1659 O O . ARG A 1 218 ? -11.593 -7.151 15.436 1.00 98.00 218 ARG A O 1
ATOM 1666 N N . ASP A 1 219 ? -13.312 -8.597 15.664 1.00 97.12 219 ASP A N 1
ATOM 1667 C CA . ASP A 1 219 ? -14.245 -7.687 16.355 1.00 97.12 219 ASP A CA 1
ATOM 1668 C C . ASP A 1 219 ? -14.481 -6.334 15.645 1.00 97.12 219 ASP A C 1
ATOM 1670 O O . ASP A 1 219 ? -14.587 -5.266 16.255 1.00 97.12 219 ASP A O 1
ATOM 1674 N N . VAL A 1 220 ? -14.558 -6.374 14.315 1.00 97.44 220 VAL A N 1
ATOM 1675 C CA . VAL A 1 220 ? -14.863 -5.209 13.482 1.00 97.44 220 VAL A CA 1
ATOM 1676 C C . VAL A 1 220 ? -16.356 -4.903 13.581 1.00 97.44 220 VAL A C 1
ATOM 1678 O O . VAL A 1 220 ? -17.183 -5.785 13.354 1.00 97.44 220 VAL A O 1
ATOM 1681 N N . ASP A 1 221 ? -16.709 -3.659 13.911 1.00 96.06 221 ASP A N 1
ATOM 1682 C CA . ASP A 1 221 ? -18.100 -3.196 13.900 1.00 96.06 221 ASP A CA 1
ATOM 1683 C C . ASP A 1 221 ? -18.477 -2.711 12.507 1.00 96.06 221 ASP A C 1
ATOM 1685 O O . ASP A 1 221 ? -17.857 -1.771 12.003 1.00 96.06 221 ASP A O 1
ATOM 1689 N N . LEU A 1 222 ? -19.492 -3.330 11.904 1.00 94.06 222 LEU A N 1
ATOM 1690 C CA . LEU A 1 222 ? -20.099 -2.821 10.676 1.00 94.06 222 LEU A CA 1
ATOM 1691 C C . LEU A 1 222 ? -21.085 -1.675 10.945 1.00 94.06 222 LEU A C 1
ATOM 1693 O O . LEU A 1 222 ? -21.574 -1.082 9.992 1.00 94.06 222 LEU A O 1
ATOM 1697 N N . GLU A 1 223 ? -21.417 -1.392 12.211 1.00 90.19 223 GLU A N 1
ATOM 1698 C CA . GLU A 1 223 ? -22.366 -0.355 12.664 1.00 90.19 223 GLU A CA 1
ATOM 1699 C C . GLU A 1 223 ? -23.820 -0.529 12.154 1.00 90.19 223 GLU A C 1
ATOM 1701 O O . GLU A 1 223 ? -24.744 0.094 12.674 1.00 90.19 223 GLU A O 1
ATOM 1706 N N . GLY A 1 224 ? -24.056 -1.455 11.220 1.00 89.25 224 GLY A N 1
ATOM 1707 C CA . GLY A 1 224 ? -25.354 -1.855 10.691 1.00 89.25 224 GLY A CA 1
ATOM 1708 C C . GLY A 1 224 ? -25.289 -3.190 9.937 1.00 89.25 224 GLY A C 1
ATOM 1709 O O . GLY A 1 224 ? -24.312 -3.933 10.025 1.00 89.25 224 GLY A O 1
ATOM 1710 N N . ALA A 1 225 ? -26.346 -3.509 9.181 1.00 87.88 225 ALA A N 1
ATOM 1711 C CA . ALA A 1 225 ? -26.430 -4.754 8.402 1.00 87.88 225 ALA A CA 1
ATOM 1712 C C . ALA A 1 225 ? -25.464 -4.794 7.203 1.00 87.88 225 ALA A C 1
ATOM 1714 O O . ALA A 1 225 ? -25.143 -5.868 6.688 1.00 87.88 225 ALA A O 1
ATOM 1715 N N . LYS A 1 226 ? -25.035 -3.617 6.739 1.00 91.12 226 LYS A N 1
ATOM 1716 C CA . LYS A 1 226 ? -24.098 -3.429 5.637 1.00 91.12 226 LYS A CA 1
ATOM 1717 C C . LYS A 1 226 ? -23.179 -2.250 5.936 1.00 91.12 226 LYS A C 1
ATOM 1719 O O . LYS A 1 226 ? -23.610 -1.319 6.609 1.00 91.12 226 LYS A O 1
ATOM 1724 N N . ALA A 1 227 ? -21.968 -2.270 5.388 1.00 93.94 227 ALA A N 1
ATOM 1725 C CA . ALA A 1 227 ? -21.026 -1.156 5.478 1.00 93.94 227 ALA A CA 1
ATOM 1726 C C . ALA A 1 227 ? -20.139 -1.058 4.230 1.00 93.94 227 ALA A C 1
ATOM 1728 O O . ALA A 1 227 ? -19.946 -2.051 3.526 1.00 93.94 227 ALA A O 1
ATOM 1729 N N . LEU A 1 228 ? -19.570 0.122 3.967 1.00 95.25 228 LEU A N 1
ATOM 1730 C CA . LEU A 1 228 ? -18.547 0.306 2.935 1.00 95.25 228 LEU A CA 1
ATOM 1731 C C . LEU A 1 228 ? -17.164 0.042 3.526 1.00 95.25 228 LEU A C 1
ATOM 1733 O O . LEU A 1 228 ? -16.624 0.842 4.285 1.00 95.25 228 LEU A O 1
ATOM 1737 N N . LEU A 1 229 ? -16.578 -1.090 3.153 1.00 95.81 229 LEU A N 1
ATOM 1738 C CA . LEU A 1 229 ? -15.265 -1.512 3.617 1.00 95.81 229 LEU A CA 1
ATOM 1739 C C . LEU A 1 229 ? -14.214 -1.185 2.557 1.00 95.81 229 LEU A C 1
ATOM 1741 O O . LEU A 1 229 ? -14.337 -1.567 1.393 1.00 95.81 229 LEU A O 1
ATOM 1745 N N . GLN A 1 230 ? -13.161 -0.485 2.973 1.00 96.19 230 GLN A N 1
ATOM 1746 C CA . GLN A 1 230 ? -12.035 -0.097 2.133 1.00 96.19 230 GLN A CA 1
ATOM 1747 C C . GLN A 1 230 ? -10.714 -0.573 2.751 1.00 96.19 230 GLN A C 1
ATOM 1749 O O . GLN A 1 230 ? -10.290 -0.039 3.782 1.00 96.19 230 GLN A O 1
ATOM 1754 N N . PRO A 1 231 ? -10.009 -1.520 2.113 1.00 95.75 231 PRO A N 1
ATOM 1755 C CA . PRO A 1 231 ? -8.635 -1.839 2.476 1.00 95.75 231 PRO A CA 1
ATOM 1756 C C . PRO A 1 231 ? -7.669 -0.745 2.018 1.00 95.75 231 PRO A C 1
ATOM 1758 O O . PRO A 1 231 ? -7.789 -0.191 0.921 1.00 95.75 231 PRO A O 1
ATOM 1761 N N . ILE A 1 232 ? -6.676 -0.443 2.847 1.00 93.00 232 ILE A N 1
ATOM 1762 C CA . ILE A 1 232 ? -5.639 0.547 2.556 1.00 93.00 232 ILE A CA 1
ATOM 1763 C C . ILE A 1 232 ? -4.276 -0.063 2.883 1.00 93.00 232 ILE A C 1
ATOM 1765 O O . ILE A 1 232 ? -4.049 -0.499 4.005 1.00 93.00 232 ILE A O 1
ATOM 1769 N N . ASP A 1 233 ? -3.366 -0.083 1.909 1.00 90.94 233 ASP A N 1
ATOM 1770 C CA . ASP A 1 233 ? -1.967 -0.482 2.102 1.00 90.94 233 ASP A CA 1
ATOM 1771 C C . ASP A 1 233 ? -1.140 0.736 2.540 1.00 90.94 233 ASP A C 1
ATOM 1773 O O . ASP A 1 233 ? -0.962 1.710 1.793 1.00 90.94 233 ASP A O 1
ATOM 1777 N N . LEU A 1 234 ? -0.651 0.699 3.781 1.00 88.19 234 LEU A N 1
ATOM 1778 C CA . LEU A 1 234 ? 0.142 1.773 4.364 1.00 88.19 234 LEU A CA 1
ATOM 1779 C C . LEU A 1 234 ? 1.543 1.841 3.750 1.00 88.19 234 LEU A C 1
ATOM 1781 O O . LEU A 1 234 ? 2.430 1.028 4.013 1.00 88.19 234 LEU A O 1
ATOM 1785 N N . ARG A 1 235 ? 1.790 2.921 3.012 1.00 80.88 235 ARG A N 1
ATOM 1786 C CA . ARG A 1 235 ? 3.119 3.274 2.487 1.00 80.88 235 ARG A CA 1
ATOM 1787 C C . ARG A 1 235 ? 3.676 4.527 3.140 1.00 80.88 235 ARG A C 1
ATOM 1789 O O . ARG A 1 235 ? 2.908 5.365 3.590 1.00 80.88 235 ARG A O 1
ATOM 1796 N N . ILE A 1 236 ? 5.001 4.662 3.107 1.00 75.69 236 ILE A N 1
ATOM 1797 C CA . ILE A 1 236 ? 5.737 5.781 3.716 1.00 75.69 236 ILE A CA 1
ATOM 1798 C C . ILE A 1 236 ? 5.305 7.130 3.122 1.00 75.69 236 ILE A C 1
ATOM 1800 O O . ILE A 1 236 ? 5.045 8.064 3.864 1.00 75.69 236 ILE A O 1
ATOM 1804 N N . VAL A 1 237 ? 5.199 7.218 1.790 1.00 74.69 237 VAL A N 1
ATOM 1805 C CA . VAL A 1 237 ? 4.939 8.494 1.095 1.00 74.69 237 VAL A CA 1
ATOM 1806 C C . VAL A 1 237 ? 3.459 8.684 0.766 1.00 74.69 237 VAL A C 1
ATOM 1808 O O . VAL A 1 237 ? 2.873 9.720 1.052 1.00 74.69 237 VAL A O 1
ATOM 1811 N N . ARG A 1 238 ? 2.831 7.683 0.139 1.00 82.44 238 ARG A N 1
ATOM 1812 C CA . ARG A 1 238 ? 1.425 7.747 -0.276 1.00 82.44 238 ARG A CA 1
ATOM 1813 C C . ARG A 1 238 ? 0.770 6.391 -0.105 1.00 82.44 238 ARG A C 1
ATOM 1815 O O . ARG A 1 238 ? 1.119 5.452 -0.818 1.00 82.44 238 ARG A O 1
ATOM 1822 N N . HIS A 1 239 ? -0.174 6.304 0.825 1.00 87.19 239 HIS A N 1
ATOM 1823 C CA . HIS A 1 239 ? -0.930 5.079 1.059 1.00 87.19 239 HIS A CA 1
ATOM 1824 C C . HIS A 1 239 ? -1.723 4.678 -0.188 1.00 87.19 239 HIS A C 1
ATOM 1826 O O . HIS A 1 239 ? -2.291 5.524 -0.886 1.00 87.19 239 HIS A O 1
ATOM 1832 N N . ASP A 1 240 ? -1.748 3.380 -0.455 1.00 88.38 240 ASP A N 1
ATOM 1833 C CA . ASP A 1 240 ? -2.438 2.793 -1.594 1.00 88.38 240 ASP A CA 1
ATOM 1834 C C . ASP A 1 240 ? -3.848 2.388 -1.150 1.00 88.38 240 ASP A C 1
ATOM 1836 O O . ASP A 1 240 ? -4.048 1.398 -0.445 1.00 88.38 240 ASP A O 1
ATOM 1840 N N . ARG A 1 241 ? -4.824 3.236 -1.489 1.00 91.62 241 ARG A N 1
ATOM 1841 C CA . ARG A 1 241 ? -6.234 3.028 -1.154 1.00 91.62 241 ARG A CA 1
ATOM 1842 C C . ARG A 1 241 ? -6.859 2.113 -2.197 1.00 91.62 241 ARG A C 1
ATOM 1844 O O . ARG A 1 241 ? -6.883 2.473 -3.373 1.00 91.62 241 ARG A O 1
ATOM 1851 N N . ARG A 1 242 ? -7.381 0.965 -1.767 1.00 92.12 242 ARG A N 1
ATOM 1852 C CA . ARG A 1 242 ? -8.095 0.045 -2.656 1.00 92.12 242 ARG A CA 1
ATOM 1853 C C . ARG A 1 242 ? -9.535 0.497 -2.878 1.00 92.12 242 ARG A C 1
ATOM 1855 O O . ARG A 1 242 ? -10.043 1.385 -2.188 1.00 92.12 242 ARG A O 1
ATOM 1862 N N . GLU A 1 243 ? -10.184 -0.103 -3.863 1.00 91.94 243 GLU A N 1
ATOM 1863 C CA . GLU A 1 243 ? -11.611 0.052 -4.105 1.00 91.94 243 GLU A CA 1
ATOM 1864 C C . GLU A 1 243 ? -12.412 -0.307 -2.848 1.00 91.94 243 GLU A C 1
ATOM 1866 O O . GLU A 1 243 ? -12.155 -1.326 -2.205 1.00 91.94 243 GLU A O 1
ATOM 1871 N N . ALA A 1 244 ? -13.356 0.564 -2.483 1.00 94.38 244 ALA A N 1
ATOM 1872 C CA . ALA A 1 244 ? -14.316 0.275 -1.429 1.00 94.38 244 ALA A CA 1
ATOM 1873 C C . ALA A 1 244 ? -15.371 -0.699 -1.963 1.00 94.38 244 ALA A C 1
ATOM 1875 O O . ALA A 1 244 ? -15.715 -0.673 -3.147 1.00 94.38 244 ALA A O 1
ATOM 1876 N N . SER A 1 245 ? -15.892 -1.562 -1.102 1.00 94.62 245 SER A N 1
ATOM 1877 C CA . SER A 1 245 ? -16.971 -2.478 -1.463 1.00 94.62 245 SER A CA 1
ATOM 1878 C C . SER A 1 245 ? -17.971 -2.589 -0.328 1.00 94.62 245 SER A C 1
ATOM 1880 O O . SER A 1 245 ? -17.606 -2.535 0.847 1.00 94.62 245 SER A O 1
ATOM 1882 N N . GLU A 1 246 ? -19.241 -2.732 -0.692 1.00 94.44 246 GLU A N 1
ATOM 1883 C CA . GLU A 1 246 ? -20.297 -3.000 0.273 1.00 94.44 246 GLU A CA 1
ATOM 1884 C C . GLU A 1 246 ? -20.122 -4.414 0.835 1.00 94.44 246 GLU A C 1
ATOM 1886 O O . GLU A 1 246 ? -19.972 -5.386 0.091 1.00 94.44 246 GLU A O 1
ATOM 1891 N N . VAL A 1 247 ? -20.137 -4.528 2.158 1.00 93.62 247 VAL A N 1
ATOM 1892 C CA . VAL A 1 247 ? -19.963 -5.791 2.870 1.00 93.62 247 VAL A CA 1
ATOM 1893 C C . VAL A 1 247 ? -21.085 -6.019 3.865 1.00 93.62 247 VAL A C 1
ATOM 1895 O O . VAL A 1 247 ? -21.660 -5.075 4.398 1.00 93.62 247 VAL A O 1
ATOM 1898 N N . ARG A 1 248 ? -21.364 -7.291 4.141 1.00 93.88 248 ARG A N 1
ATOM 1899 C CA . ARG A 1 248 ? -22.270 -7.764 5.193 1.00 93.88 248 ARG A CA 1
ATOM 1900 C C . ARG A 1 248 ? -21.694 -9.027 5.814 1.00 93.88 248 ARG A C 1
ATOM 1902 O O . ARG A 1 248 ? -20.911 -9.712 5.154 1.00 93.88 248 ARG A O 1
ATOM 1909 N N . ALA A 1 249 ? -22.099 -9.351 7.038 1.00 93.94 249 ALA A N 1
ATOM 1910 C CA . ALA A 1 249 ? -21.757 -10.632 7.646 1.00 93.94 249 ALA A CA 1
ATOM 1911 C C . ALA A 1 249 ? -22.243 -11.796 6.760 1.00 93.94 249 ALA A C 1
ATOM 1913 O O . ALA A 1 249 ? -23.393 -11.811 6.315 1.00 93.94 249 ALA A O 1
ATOM 1914 N N . ASP A 1 250 ? -21.368 -12.765 6.488 1.00 93.56 250 ASP A N 1
ATOM 1915 C CA . ASP A 1 250 ? -21.739 -13.999 5.804 1.00 93.56 250 ASP A CA 1
ATOM 1916 C C . ASP A 1 250 ? -22.274 -15.008 6.824 1.00 93.56 250 ASP A C 1
ATOM 1918 O O . ASP A 1 250 ? -21.539 -15.777 7.445 1.00 93.56 250 ASP A O 1
ATOM 1922 N N . GLU A 1 251 ? -23.594 -15.014 6.984 1.00 92.44 251 GLU A N 1
ATOM 1923 C CA . GLU A 1 251 ? -24.315 -15.935 7.869 1.00 92.44 251 GLU A CA 1
ATOM 1924 C C . GLU A 1 251 ? -24.150 -17.412 7.477 1.00 92.44 251 GLU A C 1
ATOM 1926 O O . GLU A 1 251 ? -24.455 -18.299 8.272 1.00 92.44 251 GLU A O 1
ATOM 1931 N N . THR A 1 252 ? -23.645 -17.704 6.273 1.00 93.44 252 THR A N 1
ATOM 1932 C CA . THR A 1 252 ? -23.360 -19.080 5.848 1.00 93.44 252 THR A CA 1
ATOM 1933 C C . THR A 1 252 ? -22.031 -19.610 6.383 1.00 93.44 252 THR A C 1
ATOM 1935 O O . THR A 1 252 ? -21.746 -20.800 6.221 1.00 93.44 252 THR A O 1
ATOM 1938 N N . CYS A 1 253 ? -21.218 -18.759 7.018 1.00 94.19 253 CYS A N 1
ATOM 1939 C CA . CYS A 1 253 ? -19.958 -19.174 7.608 1.00 94.19 253 CYS A CA 1
ATOM 1940 C C . CYS A 1 253 ? -20.174 -20.173 8.752 1.00 94.19 253 CYS A C 1
ATOM 1942 O O . CYS A 1 253 ? -20.843 -19.887 9.746 1.00 94.19 253 CYS A O 1
ATOM 1944 N N . ALA A 1 254 ? -19.529 -21.331 8.653 1.00 95.06 254 ALA A N 1
ATOM 1945 C CA . ALA A 1 254 ? -19.582 -22.382 9.657 1.00 95.06 254 ALA A CA 1
ATOM 1946 C C . ALA A 1 254 ? -18.230 -23.087 9.799 1.00 95.06 254 ALA A C 1
ATOM 1948 O O . ALA A 1 254 ? -17.384 -23.052 8.905 1.00 95.06 254 ALA A O 1
ATOM 1949 N N . ILE A 1 255 ? -18.039 -23.753 10.937 1.00 94.12 255 ILE A N 1
ATOM 1950 C CA . ILE A 1 255 ? -16.894 -24.634 11.167 1.00 94.12 255 ILE A CA 1
ATOM 1951 C C . ILE A 1 255 ? -17.362 -26.057 10.883 1.00 94.12 255 ILE A C 1
ATOM 1953 O O . ILE A 1 255 ? -18.231 -26.571 11.586 1.00 94.12 255 ILE A O 1
ATOM 1957 N N . ALA A 1 256 ? -16.794 -26.691 9.863 1.00 88.62 256 ALA A N 1
ATOM 1958 C CA . ALA A 1 256 ? -17.104 -28.062 9.478 1.00 88.62 256 ALA A CA 1
ATOM 1959 C C . ALA A 1 256 ? -15.802 -28.859 9.355 1.00 88.62 256 ALA A C 1
ATOM 1961 O O . ALA A 1 256 ? -14.872 -28.441 8.667 1.00 88.62 256 ALA A O 1
ATOM 1962 N N . GLY A 1 257 ? -15.707 -29.991 10.060 1.00 85.56 257 GLY A N 1
ATOM 1963 C CA . GLY A 1 257 ? -14.500 -30.829 10.043 1.00 85.56 257 GLY A CA 1
ATOM 1964 C C . GLY A 1 257 ? -13.226 -30.087 10.471 1.00 85.56 257 GLY A C 1
ATOM 1965 O O . GLY A 1 257 ? -12.168 -30.305 9.888 1.00 85.56 257 GLY A O 1
ATOM 1966 N N . GLY A 1 258 ? -13.338 -29.157 11.429 1.00 88.25 258 GLY A N 1
ATOM 1967 C CA . GLY A 1 258 ? -12.216 -28.339 11.909 1.00 88.25 258 GLY A CA 1
ATOM 1968 C C . GLY A 1 258 ? -11.759 -27.235 10.949 1.00 88.25 258 GLY A C 1
ATOM 1969 O O . GLY A 1 258 ? -10.739 -26.603 11.197 1.00 88.25 258 GLY A O 1
ATOM 1970 N N . LYS A 1 259 ? -12.492 -26.985 9.858 1.00 91.62 259 LYS A N 1
ATOM 1971 C CA . LYS A 1 259 ? -12.189 -25.927 8.890 1.00 91.62 259 LYS A CA 1
ATOM 1972 C C . LYS A 1 259 ? -13.292 -24.883 8.885 1.00 91.62 259 LYS A C 1
ATOM 1974 O O . LYS A 1 259 ? -14.472 -25.224 8.961 1.00 91.62 259 LYS A O 1
ATOM 1979 N N . LEU A 1 260 ? -12.908 -23.618 8.762 1.00 94.00 260 LEU A N 1
ATOM 1980 C CA . LEU A 1 260 ? -13.852 -22.549 8.467 1.00 94.00 260 LEU A CA 1
ATOM 1981 C C . LEU A 1 260 ? -14.269 -22.647 6.995 1.00 94.00 260 LEU A C 1
ATOM 1983 O O . LEU A 1 260 ? -13.421 -22.781 6.117 1.00 94.00 260 LEU A O 1
ATOM 1987 N N . SER A 1 261 ? -15.568 -22.569 6.733 1.00 92.25 261 SER A N 1
ATOM 1988 C CA . SER A 1 261 ? -16.144 -22.528 5.392 1.00 92.25 261 SER A CA 1
ATOM 1989 C C . SER A 1 261 ? -17.188 -21.426 5.337 1.00 92.25 261 SER A C 1
ATOM 1991 O O . SER A 1 261 ? -18.058 -21.381 6.198 1.00 92.25 261 SER A O 1
ATOM 1993 N N . CYS A 1 262 ? -17.127 -20.588 4.309 1.00 91.75 262 CYS A N 1
ATOM 1994 C CA . CYS A 1 262 ? -18.073 -19.512 4.014 1.00 91.75 262 CYS A CA 1
ATOM 1995 C C . CYS A 1 262 ? -18.503 -19.648 2.548 1.00 91.75 262 CYS A C 1
ATOM 1997 O O . CYS A 1 262 ? -17.717 -20.139 1.735 1.00 91.75 262 CYS A O 1
ATOM 1999 N N . ARG A 1 263 ? -19.739 -19.277 2.199 1.00 87.06 263 ARG A N 1
ATOM 2000 C CA . ARG A 1 263 ? -20.233 -19.377 0.811 1.00 87.06 263 ARG A CA 1
ATOM 2001 C C . ARG A 1 263 ? -19.956 -18.099 0.029 1.00 87.06 263 ARG A C 1
ATOM 2003 O O . ARG A 1 263 ? -19.720 -18.162 -1.181 1.00 87.06 263 ARG A O 1
ATOM 2010 N N . ALA A 1 264 ? -20.015 -16.959 0.707 1.00 83.81 264 ALA A N 1
ATOM 2011 C CA . ALA A 1 264 ? -19.844 -15.649 0.116 1.00 83.81 264 ALA A CA 1
ATOM 2012 C C . ALA A 1 264 ? -18.498 -15.044 0.522 1.00 83.81 264 ALA A C 1
ATOM 2014 O O . ALA A 1 264 ? -18.013 -15.179 1.644 1.00 83.81 264 ALA A O 1
ATOM 2015 N N . GLY A 1 265 ? -17.897 -14.342 -0.428 1.00 85.62 265 GLY A N 1
ATOM 2016 C CA . GLY A 1 265 ? -16.753 -13.479 -0.195 1.00 85.62 265 GLY A CA 1
ATOM 2017 C C . GLY A 1 265 ? -16.897 -12.227 -1.042 1.00 85.62 265 GLY A C 1
ATOM 2018 O O . GLY A 1 265 ? -17.599 -12.218 -2.056 1.00 85.62 265 GLY A O 1
ATOM 2019 N N . VAL A 1 266 ? -16.228 -11.170 -0.615 1.00 89.94 266 VAL A N 1
ATOM 2020 C CA . VAL A 1 266 ? -16.079 -9.951 -1.403 1.00 89.94 266 VAL A CA 1
ATOM 202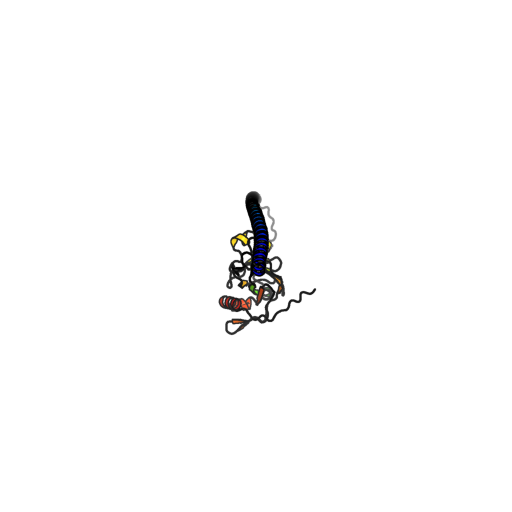1 C C . VAL A 1 266 ? -14.840 -10.140 -2.260 1.00 89.94 266 VAL A C 1
ATOM 2023 O O . VAL A 1 266 ? -13.795 -10.559 -1.763 1.00 89.94 266 VAL A O 1
ATOM 2026 N N . SER A 1 267 ? -14.962 -9.887 -3.556 1.00 89.00 267 SER A N 1
ATOM 2027 C CA . SER A 1 267 ? -13.862 -10.043 -4.499 1.00 89.00 267 SER A CA 1
ATOM 2028 C C . SER A 1 267 ? -13.820 -8.831 -5.406 1.00 89.00 267 SER A C 1
ATOM 2030 O O . SER A 1 267 ? -14.837 -8.431 -5.970 1.00 89.00 267 SER A O 1
ATOM 2032 N N . SER A 1 268 ? -12.635 -8.265 -5.552 1.00 86.94 268 SER A N 1
ATOM 2033 C CA . SER A 1 268 ? -12.377 -7.118 -6.401 1.00 86.94 268 SER A CA 1
ATOM 2034 C C . SER A 1 268 ? -11.122 -7.363 -7.246 1.00 86.94 268 SER A C 1
ATOM 2036 O O . SER A 1 268 ? -10.551 -8.457 -7.232 1.00 86.94 268 SER A O 1
ATOM 2038 N N . ALA A 1 269 ? -10.690 -6.359 -8.012 1.00 86.44 269 ALA A N 1
ATOM 2039 C CA . ALA A 1 269 ? -9.486 -6.482 -8.828 1.00 86.44 269 ALA A CA 1
ATOM 2040 C C . ALA A 1 269 ? -8.206 -6.523 -7.975 1.00 86.44 269 ALA A C 1
ATOM 2042 O O . ALA A 1 269 ? -7.219 -7.137 -8.377 1.00 86.44 269 ALA A O 1
ATOM 2043 N N . THR A 1 270 ? -8.205 -5.863 -6.811 1.00 87.81 270 THR A N 1
ATOM 2044 C CA . THR A 1 270 ? -6.996 -5.674 -5.996 1.00 87.81 270 THR A CA 1
ATOM 2045 C C . THR A 1 270 ? -7.044 -6.335 -4.620 1.00 87.81 270 THR A C 1
ATOM 2047 O O . THR A 1 270 ? -6.032 -6.328 -3.911 1.00 87.81 270 THR A O 1
ATOM 2050 N N . TRP A 1 271 ? -8.169 -6.934 -4.222 1.00 92.56 271 TRP A N 1
ATOM 2051 C CA . TRP A 1 271 ? -8.287 -7.651 -2.954 1.00 92.56 271 TRP A CA 1
ATOM 2052 C C . TRP A 1 271 ? -9.479 -8.613 -2.922 1.00 92.56 271 TRP A C 1
ATOM 2054 O O . TRP A 1 271 ? -10.359 -8.617 -3.782 1.00 92.56 271 TRP A O 1
ATOM 2064 N N . ARG A 1 272 ? -9.485 -9.475 -1.908 1.00 93.62 272 ARG A N 1
ATOM 2065 C CA . ARG A 1 272 ? -10.582 -10.384 -1.573 1.00 93.62 272 ARG A CA 1
ATOM 2066 C C . ARG A 1 272 ? -10.762 -10.397 -0.064 1.00 93.62 272 ARG A C 1
ATOM 2068 O O . ARG A 1 272 ? -9.781 -10.244 0.663 1.00 93.62 272 ARG A O 1
ATOM 2075 N N . ALA A 1 273 ? -11.982 -10.587 0.419 1.00 95.62 273 ALA A N 1
ATOM 2076 C CA . ALA A 1 273 ? -12.210 -10.796 1.840 1.00 95.62 273 ALA A CA 1
ATOM 2077 C C . ALA A 1 273 ? -13.393 -11.711 2.141 1.00 95.62 273 ALA A C 1
ATOM 2079 O O . ALA A 1 273 ? -14.337 -11.816 1.359 1.00 95.62 273 ALA A O 1
ATOM 2080 N N . TRP A 1 274 ? -13.364 -12.303 3.331 1.00 95.94 274 TRP A N 1
ATOM 2081 C CA . TRP A 1 274 ? -14.483 -13.042 3.911 1.00 95.94 274 TRP A CA 1
ATOM 2082 C C . TRP A 1 274 ? -14.900 -12.383 5.218 1.00 95.94 274 TRP A C 1
ATOM 2084 O O . TRP A 1 274 ? -14.058 -12.068 6.062 1.00 95.94 274 TRP A O 1
ATOM 2094 N N . ILE A 1 275 ? -16.202 -12.149 5.358 1.00 96.06 275 ILE A N 1
ATOM 2095 C CA . ILE A 1 275 ? -16.790 -11.370 6.449 1.00 96.06 275 ILE A CA 1
ATOM 2096 C C . ILE A 1 275 ? -17.483 -12.344 7.393 1.00 96.06 275 ILE A C 1
ATOM 2098 O O . ILE A 1 275 ? -18.668 -12.637 7.269 1.00 96.06 275 ILE A O 1
ATOM 2102 N N . VAL A 1 276 ? -16.708 -12.922 8.298 1.00 96.75 276 VAL A N 1
ATOM 2103 C CA . VAL A 1 276 ? -17.144 -14.021 9.159 1.00 96.75 276 VAL A CA 1
ATOM 2104 C C . VAL A 1 276 ? -17.865 -13.441 10.376 1.00 96.75 276 VAL A C 1
ATOM 2106 O O . VAL A 1 276 ? -17.292 -12.571 11.030 1.00 96.75 276 VAL A O 1
ATOM 2109 N N . PRO A 1 277 ? -19.065 -13.911 10.758 1.00 96.50 277 PRO A N 1
ATOM 2110 C CA . PRO A 1 277 ? -19.686 -13.500 12.013 1.00 96.50 277 PRO A CA 1
ATOM 2111 C C . PRO A 1 277 ? -18.733 -13.732 13.191 1.00 96.50 277 PRO A C 1
ATOM 2113 O O . PRO A 1 277 ? -18.157 -14.818 13.319 1.00 96.50 277 PRO A O 1
ATOM 2116 N N . GLU A 1 278 ? -18.567 -12.738 14.066 1.00 97.06 278 GLU A N 1
ATOM 2117 C CA . GLU A 1 278 ? -17.543 -12.780 15.122 1.00 97.06 278 GLU A CA 1
ATOM 2118 C C . GLU A 1 278 ? -17.721 -13.994 16.049 1.00 97.06 278 GLU A C 1
ATOM 2120 O O . GLU A 1 278 ? -16.748 -14.640 16.432 1.00 97.06 278 GLU A O 1
ATOM 2125 N N . ALA A 1 279 ? -18.966 -14.399 16.322 1.00 95.31 279 ALA A N 1
ATOM 2126 C CA . ALA A 1 279 ? -19.264 -15.597 17.106 1.00 95.31 279 ALA A CA 1
ATOM 2127 C C . ALA A 1 279 ? -18.770 -16.902 16.447 1.00 95.31 279 ALA A C 1
ATOM 2129 O O . ALA A 1 279 ? -18.334 -17.822 17.141 1.00 95.31 279 ALA A O 1
ATOM 2130 N N . VAL A 1 280 ? -18.832 -17.007 15.114 1.00 96.25 280 VAL A N 1
ATOM 2131 C CA . VAL A 1 280 ? -18.295 -18.161 14.367 1.00 96.25 280 VAL A CA 1
ATOM 2132 C C . VAL A 1 280 ? -16.776 -18.118 14.402 1.00 96.25 280 VAL A C 1
ATOM 2134 O O . VAL A 1 280 ? -16.128 -19.119 14.706 1.00 96.25 280 VAL A O 1
ATOM 2137 N N . ALA A 1 281 ? -16.209 -16.946 14.140 1.00 96.50 281 ALA A N 1
ATOM 2138 C CA . ALA A 1 281 ? -14.775 -16.761 14.101 1.00 96.50 281 ALA A CA 1
ATOM 2139 C C . ALA A 1 281 ? -14.130 -17.005 15.480 1.00 96.50 281 ALA A C 1
ATOM 2141 O O . ALA A 1 281 ? -13.035 -17.555 15.549 1.00 96.50 281 ALA A O 1
ATOM 2142 N N . GLY A 1 282 ? -14.793 -16.631 16.578 1.00 96.12 282 GLY A N 1
ATOM 2143 C CA . GLY A 1 282 ? -14.334 -16.904 17.943 1.00 96.12 282 GLY A CA 1
ATOM 2144 C C . GLY A 1 282 ? -14.292 -18.394 18.269 1.00 96.12 282 GLY A C 1
ATOM 2145 O O . GLY A 1 282 ? -13.339 -18.857 18.887 1.00 96.12 282 GLY A O 1
ATOM 2146 N N . ARG A 1 283 ? -15.267 -19.172 17.779 1.00 95.81 283 ARG A N 1
ATOM 2147 C CA . ARG A 1 283 ? -15.247 -20.640 17.900 1.00 95.81 283 ARG A CA 1
ATOM 2148 C C . ARG A 1 283 ? -14.175 -21.296 17.033 1.00 95.81 283 ARG A C 1
ATOM 2150 O O . ARG A 1 283 ? -13.676 -22.353 17.399 1.00 95.81 283 ARG A O 1
ATOM 2157 N N . ALA A 1 284 ? -13.846 -20.705 15.884 1.00 95.56 284 ALA A N 1
ATOM 2158 C CA . ALA A 1 284 ? -12.848 -21.257 14.970 1.00 95.56 284 ALA A CA 1
ATOM 2159 C C . ALA A 1 284 ? -11.439 -21.186 15.578 1.00 95.56 284 ALA A C 1
ATOM 2161 O O . ALA A 1 284 ? -10.641 -22.103 15.385 1.00 95.56 284 ALA A O 1
ATOM 2162 N N . GLY A 1 285 ? -11.156 -20.118 16.330 1.00 95.56 285 GLY A N 1
ATOM 2163 C CA . GLY A 1 285 ? -9.848 -19.864 16.925 1.00 95.56 285 GLY A CA 1
ATOM 2164 C C . GLY A 1 285 ? -8.793 -19.454 15.894 1.00 95.56 285 GLY A C 1
ATOM 2165 O O . GLY A 1 285 ? -8.982 -19.589 14.683 1.00 95.56 285 GLY A O 1
ATOM 2166 N N . ALA A 1 286 ? -7.659 -18.944 16.375 1.00 95.38 286 ALA A N 1
ATOM 2167 C CA . ALA A 1 286 ? -6.646 -18.339 15.513 1.00 95.38 286 ALA A CA 1
ATOM 2168 C C . ALA A 1 286 ? -6.093 -19.270 14.433 1.00 95.38 286 ALA A C 1
ATOM 2170 O O . ALA A 1 286 ? -6.071 -18.890 13.266 1.00 95.38 286 ALA A O 1
ATOM 2171 N N . THR A 1 287 ? -5.715 -20.495 14.799 1.00 94.69 287 THR A N 1
ATOM 2172 C CA . THR A 1 287 ? -5.111 -21.455 13.865 1.00 94.69 287 THR A CA 1
ATOM 2173 C C . THR A 1 287 ? -6.023 -21.742 12.672 1.00 94.69 287 THR A C 1
ATOM 2175 O O . THR A 1 287 ? -5.567 -21.784 11.532 1.00 94.69 287 THR A O 1
ATOM 2178 N N . THR A 1 288 ? -7.329 -21.884 12.909 1.00 94.94 288 THR A N 1
ATOM 2179 C CA . THR A 1 288 ? -8.307 -22.126 11.840 1.00 94.94 288 THR A CA 1
ATOM 2180 C C . THR A 1 288 ? -8.481 -20.897 10.948 1.00 94.94 288 THR A C 1
ATOM 2182 O O . THR A 1 288 ? -8.606 -21.042 9.733 1.00 94.94 288 THR A O 1
ATOM 2185 N N . LEU A 1 289 ? -8.473 -19.689 11.524 1.00 95.81 289 LEU A N 1
ATOM 2186 C CA . LEU A 1 289 ? -8.581 -18.433 10.772 1.00 95.81 289 LEU A CA 1
ATOM 2187 C C . LEU A 1 289 ? -7.355 -18.196 9.885 1.00 95.81 289 LEU A C 1
ATOM 2189 O O . LEU A 1 289 ? -7.506 -17.832 8.722 1.00 95.81 289 LEU A O 1
ATOM 2193 N N . GLU A 1 290 ? -6.152 -18.445 10.401 1.00 93.44 290 GLU A N 1
ATOM 2194 C CA . GLU A 1 290 ? -4.901 -18.333 9.643 1.00 93.44 290 GLU A CA 1
ATOM 2195 C C . GLU A 1 290 ? -4.813 -19.381 8.529 1.00 93.44 290 GLU A C 1
ATOM 2197 O O . GLU A 1 290 ? -4.410 -19.065 7.406 1.00 93.44 290 GLU A O 1
ATOM 2202 N N . ALA A 1 291 ? -5.242 -20.617 8.802 1.00 91.62 291 ALA A N 1
ATOM 2203 C CA . ALA A 1 291 ? -5.307 -21.670 7.795 1.00 91.62 291 ALA A CA 1
ATOM 2204 C C . ALA A 1 291 ? -6.310 -21.325 6.682 1.00 91.62 291 ALA A C 1
ATOM 2206 O O . ALA A 1 291 ? -5.991 -21.470 5.503 1.00 91.62 291 ALA A O 1
ATOM 2207 N N . ALA A 1 292 ? -7.495 -20.821 7.044 1.00 92.06 292 ALA A N 1
ATOM 2208 C CA . ALA A 1 292 ? -8.510 -20.363 6.097 1.00 92.06 292 ALA A CA 1
ATOM 2209 C C . ALA A 1 292 ? -8.011 -19.197 5.235 1.00 92.06 292 ALA A C 1
ATOM 2211 O O . ALA A 1 292 ? -8.208 -19.189 4.021 1.00 92.06 292 ALA A O 1
ATOM 2212 N N . LEU A 1 293 ? -7.327 -18.234 5.852 1.00 90.12 293 LEU A N 1
ATOM 2213 C CA . LEU A 1 293 ? -6.734 -17.100 5.159 1.00 90.12 293 LEU A CA 1
ATOM 2214 C C . LEU A 1 293 ? -5.623 -17.541 4.193 1.00 90.12 293 LEU A C 1
ATOM 2216 O O . LEU A 1 293 ? -5.548 -17.026 3.084 1.00 90.12 293 LEU A O 1
ATOM 2220 N N . SER A 1 294 ? -4.790 -18.505 4.592 1.00 86.19 294 SER A N 1
ATOM 2221 C CA . SER A 1 294 ? -3.671 -18.998 3.774 1.00 86.19 294 SER A CA 1
ATOM 2222 C C . SER A 1 294 ? -4.127 -19.868 2.603 1.00 86.19 294 SER A C 1
ATOM 2224 O O . SER A 1 294 ? -3.585 -19.759 1.506 1.00 86.19 294 SER A O 1
ATOM 2226 N N . ALA A 1 295 ? -5.124 -20.729 2.823 1.00 84.50 295 ALA A N 1
ATOM 2227 C CA . ALA A 1 295 ? -5.709 -21.566 1.776 1.00 84.50 295 ALA A CA 1
ATOM 2228 C C . ALA A 1 295 ? -6.597 -20.765 0.808 1.00 84.50 295 ALA A C 1
ATOM 2230 O O . ALA A 1 295 ? -6.780 -21.167 -0.341 1.00 84.50 295 ALA A O 1
ATOM 2231 N N . GLY A 1 296 ? -7.149 -19.644 1.283 1.00 76.75 296 GLY A N 1
ATOM 2232 C CA . GLY A 1 296 ? -8.277 -18.969 0.660 1.00 76.75 296 GLY A CA 1
ATOM 2233 C C . GLY A 1 296 ? -9.578 -19.740 0.900 1.00 76.75 296 GLY A C 1
ATOM 2234 O O . GLY A 1 296 ? -9.604 -20.971 0.940 1.00 76.75 296 GLY A O 1
ATOM 2235 N N . LEU A 1 297 ? -10.684 -19.018 1.065 1.00 75.94 297 LEU A N 1
ATOM 2236 C CA . LEU A 1 297 ? -12.012 -19.629 1.127 1.00 75.94 297 LEU A CA 1
ATOM 2237 C C . LEU A 1 297 ? -12.695 -19.527 -0.240 1.00 75.94 297 LEU A C 1
ATOM 2239 O O . LEU A 1 297 ? -12.467 -18.595 -1.012 1.00 75.94 297 LEU A O 1
ATOM 2243 N N . ASN A 1 298 ? -13.558 -20.489 -0.557 1.00 64.12 298 ASN A N 1
ATOM 2244 C CA . ASN A 1 298 ? -14.333 -20.441 -1.792 1.00 64.12 298 ASN A CA 1
ATOM 2245 C C . ASN A 1 298 ? -15.286 -19.238 -1.736 1.00 64.12 298 ASN A C 1
ATOM 2247 O O . ASN A 1 298 ? -16.210 -19.216 -0.930 1.00 64.12 298 ASN A O 1
ATOM 2251 N N . ALA A 1 299 ? -15.066 -18.230 -2.576 1.00 55.38 299 ALA A N 1
ATOM 2252 C CA . ALA A 1 299 ? -16.009 -17.134 -2.752 1.00 55.38 299 ALA A CA 1
ATOM 2253 C C . ALA A 1 299 ? -16.849 -17.423 -3.998 1.00 55.38 299 ALA A C 1
ATOM 2255 O O . ALA A 1 299 ? -16.341 -17.325 -5.115 1.00 55.38 299 ALA A O 1
ATOM 2256 N N . SER A 1 300 ? -18.126 -17.771 -3.819 1.00 54.06 300 SER A N 1
ATOM 2257 C CA . SER A 1 300 ? -19.096 -17.484 -4.877 1.00 54.06 300 SER A CA 1
ATOM 2258 C C . SER A 1 300 ? -19.303 -15.969 -4.885 1.00 54.06 300 SER A C 1
ATOM 2260 O O . SER A 1 300 ? -19.591 -15.376 -3.844 1.00 54.06 300 SER A O 1
ATOM 2262 N N . GLU A 1 301 ? -19.002 -15.328 -6.014 1.00 48.31 301 GLU A N 1
ATOM 2263 C CA . GLU A 1 301 ? -18.939 -13.870 -6.129 1.00 48.31 301 GLU A CA 1
ATOM 2264 C C . GLU A 1 301 ? -20.269 -13.224 -5.717 1.00 48.31 301 GLU A C 1
ATOM 2266 O O . GLU A 1 301 ? -21.303 -13.428 -6.356 1.00 48.31 301 GLU A O 1
ATOM 2271 N N . ALA A 1 302 ? -20.248 -12.387 -4.677 1.00 45.66 302 ALA A N 1
ATOM 2272 C CA . ALA A 1 302 ? -21.283 -11.379 -4.504 1.00 45.66 302 ALA A CA 1
ATOM 2273 C C . ALA A 1 302 ? -20.971 -10.244 -5.493 1.00 45.66 302 ALA A C 1
ATOM 2275 O O . ALA A 1 302 ? -20.154 -9.370 -5.223 1.00 45.66 302 ALA A O 1
ATOM 2276 N N . SER A 1 303 ? -21.557 -10.338 -6.689 1.00 39.03 303 SER A N 1
ATOM 2277 C CA . SER A 1 303 ? -21.394 -9.376 -7.782 1.00 39.03 303 SER A CA 1
ATOM 2278 C C . SER A 1 303 ? -21.663 -7.937 -7.322 1.00 39.03 303 SER A C 1
ATOM 2280 O O . SER A 1 303 ? -22.716 -7.641 -6.753 1.00 39.03 303 SER A O 1
ATOM 2282 N N . ASN A 1 304 ? -20.712 -7.045 -7.619 1.00 40.69 304 ASN A N 1
ATOM 2283 C CA . ASN A 1 304 ? -20.875 -5.596 -7.563 1.00 40.69 304 ASN A CA 1
ATOM 2284 C C . ASN A 1 304 ? -22.088 -5.171 -8.408 1.00 40.69 304 ASN A C 1
ATOM 2286 O O . ASN A 1 304 ? -21.986 -5.042 -9.627 1.00 40.69 304 ASN A O 1
ATOM 2290 N N . ARG A 1 305 ? -23.221 -4.873 -7.767 1.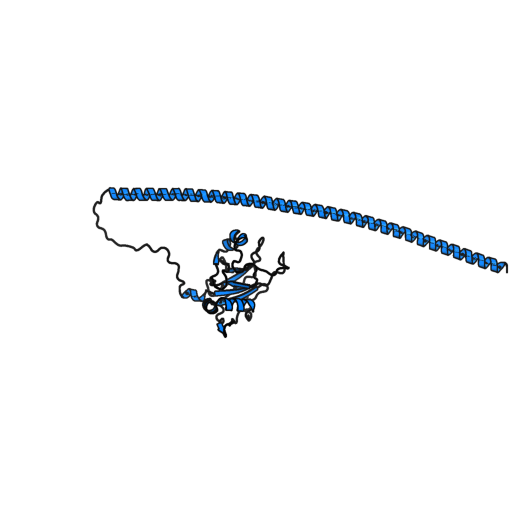00 39.75 305 ARG A N 1
ATOM 2291 C CA . ARG A 1 305 ? -24.177 -3.894 -8.304 1.00 39.75 305 ARG A CA 1
ATOM 2292 C C . ARG A 1 305 ? -23.843 -2.528 -7.718 1.00 39.75 305 ARG A C 1
ATOM 2294 O O . ARG A 1 305 ? -24.496 -2.065 -6.794 1.00 39.75 305 ARG A O 1
ATOM 2301 N N . GLY A 1 306 ? -22.794 -1.916 -8.257 1.00 34.56 306 GLY A N 1
ATOM 2302 C CA . GLY A 1 306 ? -22.692 -0.462 -8.302 1.00 34.56 306 GLY A CA 1
ATOM 2303 C C . GLY A 1 306 ? -23.263 -0.026 -9.644 1.00 34.56 306 GLY A C 1
ATOM 2304 O O . GLY A 1 306 ? -22.686 -0.348 -10.681 1.00 34.56 306 GLY A O 1
ATOM 2305 N N . GLU A 1 307 ? -24.446 0.583 -9.624 1.00 34.03 307 GLU A N 1
ATOM 2306 C CA . GLU A 1 307 ? -25.093 1.163 -10.800 1.00 34.03 307 GLU A CA 1
ATOM 2307 C C . GLU A 1 307 ? -24.283 2.333 -11.386 1.00 34.03 307 GLU A C 1
ATOM 2309 O O . GLU A 1 307 ? -23.383 2.877 -10.750 1.00 34.03 307 GLU A O 1
ATOM 2314 N N . ARG A 1 308 ? -24.617 2.614 -12.647 1.00 33.41 308 ARG A N 1
ATOM 2315 C CA . ARG A 1 308 ? -24.035 3.570 -13.597 1.00 33.41 308 ARG A CA 1
ATOM 2316 C C . ARG A 1 308 ? -23.916 5.000 -13.083 1.00 33.41 308 ARG A C 1
ATOM 2318 O O . ARG A 1 308 ? -24.825 5.436 -12.348 1.00 33.41 308 ARG A O 1
#

pLDDT: mean 84.17, std 18.11, range [33.41, 98.06]

Radius of gyration: 40.95 Å; chains: 1; bounding box: 90×62×150 Å